Protein AF-A0A6J8E2A8-F1 (afdb_monomer)

pLDDT: mean 71.07, std 19.37, range [27.92, 94.88]

Radius of gyration: 22.17 Å; Cα contacts (8 Å, |Δi|>4): 204; chains: 1; bounding box: 50×35×63 Å

Sequence (219 aa):
MDIYSVQKEYQKIREKLANRNTNIPSDTSEVRSFLAMTNYVGRFIPEYSTITEPLRRLLKQGVTWTWSSEQQQSFDELKQELMNNRIMAYFDPRKDVRVNAYASRVLSDVEQRYSQTEREGLAIVWAIEHFHLYLYGHKFTLVTNHQPLECIFNNPKSKPPARIQRWRLRLQTYDFDVKYKSGKSNAADYMSRHPNINEANRTDHSEVAEEFVNYIYIY

Foldseek 3Di:
DDLVVLLVLLVVLLVCLPPPPPDDDPALVSLVVNCVSCVSVLVQQPCSVVLCVVSVVRNDPPDDDDDDPSNVSSVVVSSCSSNPRQLNDDDDPPDDDDDQDDDDDDDDPVLVPDDPVSVQLVLVLVQCVVCVVQFQPDEAEEEEQDVVVQCQQVPPPDDDPPSSVVSSVVCPRTHYHYDYDHDPDDPCVVCVVDPDPPVVDDDDDDDDRHHHDRYDYGD

Solvent-accessible surface area (backbone atoms only — not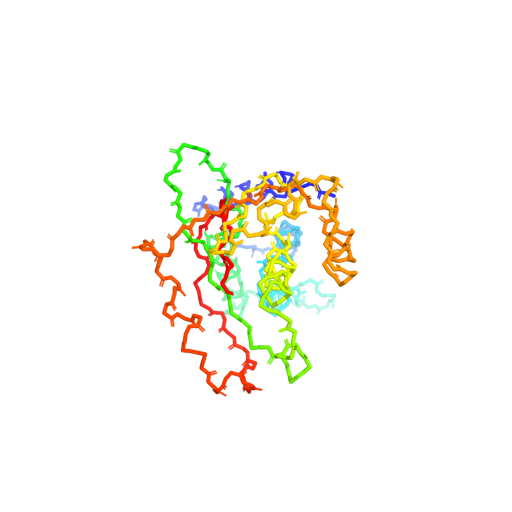 comparable to full-atom values): 13638 Å² total; per-residue (Å²): 134,60,69,66,65,52,37,56,50,51,51,52,52,40,55,53,62,67,39,90,78,58,67,74,66,87,48,62,66,48,44,48,52,52,49,58,62,45,54,78,56,32,89,78,41,85,61,38,70,67,48,42,40,58,58,56,54,59,70,42,88,93,54,79,93,73,89,47,71,63,37,51,49,30,51,53,52,52,49,47,49,61,71,63,60,37,86,63,58,78,84,56,95,87,55,84,91,54,86,21,73,85,84,86,80,85,71,51,87,70,52,65,71,44,55,71,72,53,44,57,51,47,35,51,53,51,50,53,60,74,42,33,91,76,42,62,92,39,81,44,46,39,43,28,70,55,59,71,49,28,53,50,71,66,34,87,86,51,84,63,60,72,68,58,47,54,48,53,62,72,48,64,82,47,50,69,44,52,41,64,46,79,75,89,81,54,89,60,62,61,58,69,75,56,69,66,86,72,62,89,74,64,85,82,80,91,83,81,62,67,50,57,77,67,53,54,80,45,116

Organism: Mytilus coruscus (NCBI:txid42192)

InterPro domains:
  IPR041373 Reverse transcriptase, RNase H-like domain [PF17917] (95-174)
  IPR043128 Reverse transcriptase/Diguanylate cyclase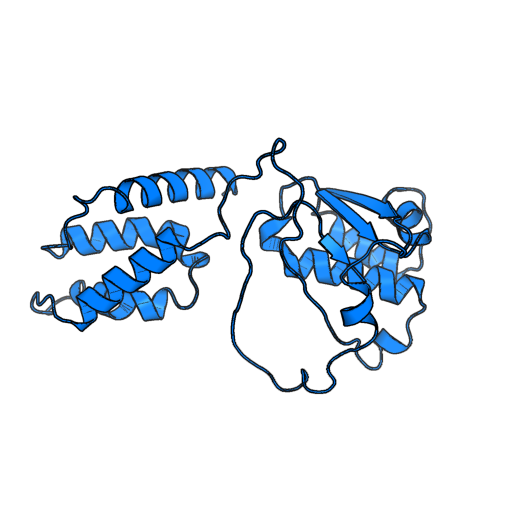 domain [G3DSA:3.30.70.270] (8-104)
  IPR043502 DNA/RNA polymerase superfamily [SSF56672] (18-181)

Structure (mmCIF, N/CA/C/O backbone):
data_AF-A0A6J8E2A8-F1
#
_entry.id   AF-A0A6J8E2A8-F1
#
loop_
_atom_site.group_PDB
_atom_site.id
_atom_site.type_symbol
_atom_site.label_atom_id
_atom_site.label_alt_id
_atom_site.label_c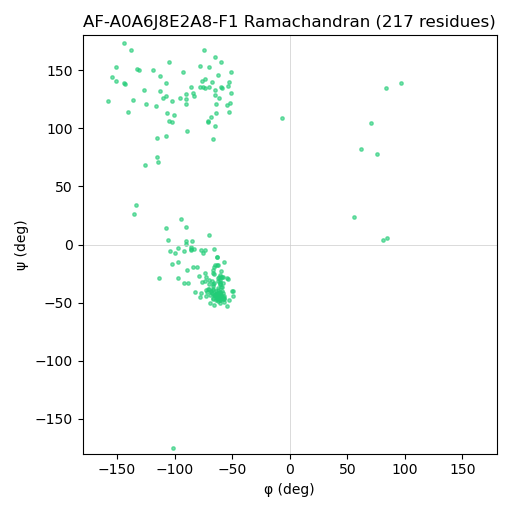omp_id
_atom_site.label_asym_id
_atom_site.label_entity_id
_atom_site.label_seq_id
_atom_site.pdbx_PDB_ins_code
_atom_site.Cartn_x
_atom_site.Cartn_y
_atom_site.Cartn_z
_atom_site.occupancy
_atom_site.B_iso_or_equiv
_atom_site.auth_seq_id
_atom_site.auth_comp_id
_atom_site.auth_asym_id
_atom_site.auth_atom_id
_atom_site.pdbx_PDB_model_num
ATOM 1 N N . MET A 1 1 ? -14.329 -7.458 -2.636 1.00 46.62 1 MET A N 1
ATOM 2 C CA . MET A 1 1 ? -14.908 -6.252 -2.010 1.00 46.62 1 MET A CA 1
ATOM 3 C C . MET A 1 1 ? -14.068 -5.091 -2.491 1.00 46.62 1 MET A C 1
ATOM 5 O O . MET A 1 1 ? -12.855 -5.177 -2.345 1.00 46.62 1 MET A O 1
ATOM 9 N N . ASP A 1 2 ? -14.667 -4.120 -3.176 1.00 50.56 2 ASP A N 1
ATOM 10 C CA . ASP A 1 2 ? -13.911 -3.001 -3.744 1.00 50.56 2 ASP A CA 1
ATOM 11 C C . ASP A 1 2 ? -13.558 -1.964 -2.668 1.00 50.56 2 ASP A C 1
ATOM 13 O O . ASP A 1 2 ? -14.213 -1.851 -1.629 1.00 50.56 2 ASP A O 1
ATOM 17 N N . ILE A 1 3 ? -12.477 -1.227 -2.903 1.00 50.56 3 ILE A N 1
ATOM 18 C CA . ILE A 1 3 ? -11.959 -0.215 -1.978 1.00 50.56 3 ILE A CA 1
ATOM 19 C C . ILE A 1 3 ? -12.961 0.928 -1.752 1.00 50.56 3 ILE A C 1
ATOM 21 O O . ILE A 1 3 ? -13.041 1.462 -0.648 1.00 50.56 3 ILE A O 1
ATOM 25 N N . TYR A 1 4 ? -13.816 1.215 -2.739 1.00 53.66 4 TYR A N 1
ATOM 26 C CA . TYR A 1 4 ? -14.884 2.213 -2.652 1.00 53.66 4 TYR A CA 1
ATOM 27 C C . TYR A 1 4 ? -15.935 1.862 -1.591 1.00 53.66 4 TYR A C 1
ATOM 29 O O . TYR A 1 4 ? -16.344 2.721 -0.807 1.00 53.66 4 TYR A O 1
ATOM 37 N N . SER A 1 5 ? -16.349 0.595 -1.513 1.00 59.06 5 SER A N 1
ATOM 38 C CA . SER A 1 5 ? -17.275 0.115 -0.482 1.00 59.06 5 SER A CA 1
ATOM 39 C C . SER A 1 5 ? -16.644 0.174 0.906 1.00 59.06 5 SER A C 1
ATOM 41 O O . SER A 1 5 ? -17.323 0.475 1.888 1.00 59.06 5 SER A O 1
ATOM 43 N N . VAL A 1 6 ? -15.338 -0.088 1.001 1.00 61.25 6 VAL A N 1
ATOM 44 C CA . VAL A 1 6 ? -14.609 -0.005 2.270 1.00 61.25 6 VAL A CA 1
ATOM 45 C C . VAL A 1 6 ? -14.482 1.450 2.743 1.00 61.25 6 VAL A C 1
ATOM 47 O O . VAL A 1 6 ? -14.752 1.749 3.905 1.00 61.25 6 VAL A O 1
ATOM 50 N N . GLN A 1 7 ? -14.169 2.369 1.829 1.00 61.84 7 GLN A N 1
ATOM 51 C CA . GLN A 1 7 ? -14.056 3.810 2.083 1.00 61.84 7 GLN A CA 1
ATOM 52 C C . GLN A 1 7 ? -15.386 4.451 2.484 1.00 61.84 7 GLN A C 1
ATOM 54 O O . GLN A 1 7 ? -15.434 5.238 3.430 1.00 61.84 7 GLN A O 1
ATOM 59 N N . LYS A 1 8 ? -16.485 4.098 1.805 1.00 65.81 8 LYS A N 1
ATOM 60 C CA . LYS A 1 8 ? -17.820 4.607 2.144 1.00 65.81 8 LYS A CA 1
ATOM 61 C C . LYS A 1 8 ? -18.224 4.215 3.563 1.00 65.81 8 LYS A C 1
ATOM 63 O O . LYS A 1 8 ? -18.793 5.033 4.281 1.00 65.81 8 LYS A O 1
ATOM 68 N N . GLU A 1 9 ? -17.928 2.985 3.972 1.00 66.88 9 GLU A N 1
ATOM 69 C CA . GLU A 1 9 ? -18.237 2.524 5.324 1.00 66.88 9 GLU A CA 1
ATOM 70 C C . GLU A 1 9 ? -17.321 3.174 6.366 1.00 66.88 9 GLU A C 1
ATOM 72 O O . GLU A 1 9 ? -17.809 3.642 7.389 1.00 66.88 9 GLU A O 1
ATOM 77 N N . TYR A 1 10 ? -16.023 3.312 6.075 1.00 71.38 10 TYR A N 1
ATOM 78 C CA . TYR A 1 10 ? -15.083 4.033 6.937 1.00 71.38 10 TYR A CA 1
ATOM 79 C C . TYR A 1 10 ? -15.525 5.481 7.196 1.00 71.38 10 TYR A C 1
ATOM 81 O O . TYR A 1 10 ? -15.540 5.928 8.341 1.00 71.38 10 TYR A O 1
ATOM 89 N N . GLN A 1 11 ? -15.970 6.197 6.160 1.00 69.38 11 GLN A N 1
ATOM 90 C CA . GLN A 1 11 ? -16.447 7.573 6.296 1.00 69.38 11 GLN A CA 1
ATOM 91 C C . GLN A 1 11 ? -17.704 7.667 7.175 1.00 69.38 11 GLN A C 1
ATOM 93 O O . GLN A 1 11 ? -17.766 8.524 8.054 1.00 69.38 11 GLN A O 1
ATOM 98 N N . LYS A 1 12 ? -18.666 6.746 7.016 1.00 73.00 12 LYS A N 1
ATOM 99 C CA . LYS A 1 12 ? -19.842 6.670 7.902 1.00 73.00 12 LYS A CA 1
ATOM 100 C C . LYS A 1 12 ? -19.447 6.408 9.354 1.00 73.00 12 LYS A C 1
ATOM 102 O O . LYS A 1 12 ? -20.006 7.022 10.258 1.00 73.00 12 LYS A O 1
ATOM 107 N N . ILE A 1 13 ? -18.502 5.492 9.583 1.00 73.38 13 ILE A N 1
ATOM 108 C CA . ILE A 1 13 ? -17.989 5.176 10.923 1.00 73.38 13 ILE A CA 1
ATOM 109 C C . ILE A 1 13 ? -17.355 6.426 11.534 1.00 73.38 13 ILE A C 1
ATOM 111 O O . ILE A 1 13 ? -17.665 6.783 12.667 1.00 73.38 13 ILE A O 1
ATOM 115 N N . ARG A 1 14 ? -16.527 7.134 10.764 1.00 72.25 14 ARG A N 1
ATOM 116 C CA . ARG A 1 14 ? -15.831 8.345 11.201 1.00 72.25 14 ARG A CA 1
ATOM 117 C C . ARG A 1 14 ? -16.790 9.494 11.513 1.00 72.25 14 ARG A C 1
ATOM 119 O O . ARG A 1 14 ? -16.648 10.124 12.555 1.00 72.25 14 ARG A O 1
ATOM 126 N N . GLU A 1 15 ? -17.799 9.730 10.675 1.00 72.31 15 GLU A N 1
ATOM 127 C CA . GLU A 1 15 ? -18.866 10.713 10.929 1.00 72.31 15 GLU A CA 1
ATOM 128 C C . GLU A 1 15 ? -19.664 10.363 12.186 1.00 72.31 15 GLU A C 1
ATOM 130 O O . GLU A 1 15 ? -19.927 11.226 13.027 1.00 72.31 15 GLU A O 1
ATOM 135 N N . LYS A 1 16 ? -19.990 9.076 12.357 1.00 73.44 16 LYS A N 1
ATOM 136 C CA . LYS A 1 16 ? -20.676 8.591 13.551 1.00 73.44 16 LYS A CA 1
ATOM 137 C C . LYS A 1 16 ? -19.833 8.824 14.802 1.00 73.44 16 LYS A C 1
ATOM 139 O O . LYS A 1 16 ? -20.399 9.306 15.769 1.00 73.44 16 LYS A O 1
ATOM 144 N N . LEU A 1 17 ? -18.521 8.556 14.769 1.00 71.50 17 LEU A N 1
ATOM 145 C CA . LEU A 1 17 ? -17.570 8.750 15.881 1.00 71.50 17 LEU A CA 1
ATOM 146 C C . LEU A 1 17 ? -17.226 10.216 16.184 1.00 71.50 17 LEU A C 1
ATOM 148 O O . LEU A 1 17 ? -16.908 10.539 17.331 1.00 71.50 17 LEU A O 1
ATOM 152 N N . ALA A 1 18 ? -17.289 11.092 15.179 1.00 67.12 18 ALA A N 1
ATOM 153 C CA . ALA A 1 18 ? -17.049 12.527 15.320 1.00 67.12 18 ALA A CA 1
ATOM 154 C C . ALA A 1 18 ? -18.204 13.254 16.028 1.00 67.12 18 ALA A C 1
ATOM 156 O O . ALA A 1 18 ? -17.991 14.294 16.657 1.00 67.12 18 ALA A O 1
ATOM 157 N N . ASN A 1 19 ? -19.422 12.705 15.974 1.00 66.94 19 ASN A N 1
ATOM 158 C CA . ASN A 1 19 ? -20.530 13.215 16.769 1.00 66.94 19 ASN A CA 1
ATOM 159 C C . ASN A 1 19 ? -20.225 13.034 18.261 1.00 66.94 19 ASN A C 1
ATOM 161 O O . ASN A 1 19 ? -20.063 11.918 18.749 1.00 66.94 19 ASN A O 1
ATOM 165 N N . ARG A 1 20 ? -20.205 14.146 19.008 1.00 50.59 20 ARG A N 1
ATOM 166 C CA . ARG A 1 20 ? -19.926 14.176 20.459 1.00 50.59 20 ARG A CA 1
ATOM 167 C C . ARG A 1 20 ? -20.867 13.294 21.299 1.00 50.59 20 ARG A C 1
ATOM 169 O O . ARG A 1 20 ? -20.529 12.983 22.431 1.00 50.59 20 ARG A O 1
ATOM 176 N N . ASN A 1 21 ? -21.992 12.860 20.725 1.00 52.66 21 ASN A N 1
ATOM 177 C CA . ASN A 1 21 ? -22.964 11.936 21.313 1.00 52.66 21 ASN A CA 1
ATOM 178 C C . ASN A 1 21 ? -22.689 10.450 21.009 1.00 52.66 21 ASN A C 1
ATOM 180 O O . ASN A 1 21 ? -23.590 9.629 21.179 1.00 52.66 21 ASN A O 1
ATOM 184 N N . THR A 1 22 ? -21.498 10.052 20.538 1.00 56.78 22 THR A N 1
ATOM 185 C CA . THR A 1 22 ? -21.121 8.634 20.661 1.00 56.78 22 THR A CA 1
ATOM 186 C C . THR A 1 22 ? -20.955 8.315 22.129 1.00 56.78 22 THR A C 1
ATOM 188 O O . THR A 1 22 ? -19.881 8.510 22.699 1.00 56.78 22 THR A O 1
ATOM 191 N N . ASN A 1 23 ? -22.053 7.885 22.728 1.00 63.88 23 ASN A N 1
ATOM 192 C CA . ASN A 1 23 ? -22.086 7.456 24.103 1.00 63.88 23 ASN A CA 1
ATOM 193 C C . ASN A 1 23 ? -21.117 6.284 24.253 1.00 63.88 23 ASN A C 1
ATOM 195 O O . ASN A 1 23 ? -21.052 5.396 23.397 1.00 63.88 23 ASN A O 1
ATOM 199 N N . ILE A 1 24 ? -20.333 6.333 25.324 1.00 74.94 24 ILE A N 1
ATOM 200 C CA . ILE A 1 24 ? -19.544 5.200 25.793 1.00 74.94 24 ILE A CA 1
ATOM 201 C C . ILE A 1 24 ? -20.505 4.005 25.891 1.00 74.94 24 ILE A C 1
ATOM 203 O O . ILE A 1 24 ? -21.586 4.182 26.462 1.00 74.94 24 ILE A O 1
ATOM 207 N N . PRO A 1 25 ? -20.163 2.834 25.323 1.00 82.06 25 PRO A N 1
ATOM 208 C CA . PRO A 1 25 ? -21.021 1.664 25.410 1.00 82.06 25 PRO A CA 1
ATOM 209 C C . PRO A 1 25 ? -21.403 1.373 26.864 1.00 82.06 25 PRO A C 1
ATOM 211 O O . PRO A 1 25 ? -20.545 1.182 27.722 1.00 82.06 25 PRO A O 1
ATOM 214 N N . SER A 1 26 ? -22.701 1.366 27.132 1.00 82.44 26 SER A N 1
ATOM 215 C CA . SER A 1 26 ? -23.295 1.204 28.458 1.00 82.44 26 SER A CA 1
ATOM 216 C C . SER A 1 26 ? -23.727 -0.234 28.745 1.00 82.44 26 SER A C 1
ATOM 218 O O . SER A 1 26 ? -23.938 -0.592 29.904 1.00 82.44 26 SER A O 1
ATOM 220 N N . ASP A 1 27 ? -23.803 -1.068 27.703 1.00 84.62 27 ASP A N 1
ATOM 221 C CA . ASP A 1 27 ? -24.123 -2.484 27.807 1.00 84.62 27 ASP A CA 1
ATOM 222 C C . ASP A 1 27 ? -23.359 -3.366 26.793 1.00 84.62 27 ASP A C 1
ATOM 224 O O . ASP A 1 27 ? -22.643 -2.914 25.890 1.00 84.62 27 ASP A O 1
ATOM 228 N N . THR A 1 28 ? -23.524 -4.682 26.944 1.00 84.06 28 THR A N 1
ATOM 229 C CA . THR A 1 28 ? -22.887 -5.690 26.079 1.00 84.06 28 THR A CA 1
ATOM 230 C C . THR A 1 28 ? -23.390 -5.663 24.630 1.00 84.06 28 THR A C 1
ATOM 232 O O . THR A 1 28 ? -22.664 -6.079 23.722 1.00 84.06 28 THR A O 1
ATOM 235 N N . SER A 1 29 ? -24.607 -5.171 24.386 1.00 81.31 29 SER A N 1
ATOM 236 C CA . SER A 1 29 ? -25.189 -5.035 23.049 1.00 81.31 29 SER A CA 1
ATOM 237 C C . SER A 1 29 ? -24.517 -3.895 22.281 1.00 81.31 29 SER A C 1
ATOM 239 O O . SER A 1 29 ? -24.101 -4.070 21.132 1.00 81.31 29 SER A O 1
ATOM 241 N N . GLU A 1 30 ? -24.315 -2.757 22.940 1.00 82.44 30 GLU A N 1
ATOM 242 C CA . GLU A 1 30 ? -23.622 -1.588 22.411 1.00 82.44 30 GLU A CA 1
ATOM 243 C C . GLU A 1 30 ? -22.152 -1.900 22.121 1.00 82.44 30 GLU A C 1
ATOM 245 O O . GLU A 1 30 ? -21.671 -1.584 21.030 1.00 82.44 30 GLU A O 1
ATOM 250 N N . VAL A 1 31 ? -21.460 -2.618 23.018 1.00 85.94 31 VAL A N 1
ATOM 251 C CA . VAL A 1 31 ? -20.079 -3.082 22.771 1.00 85.94 31 VAL A CA 1
ATOM 252 C C . VAL A 1 31 ? -20.015 -4.002 21.557 1.00 85.94 31 VAL A C 1
ATOM 254 O O . VAL A 1 31 ? -19.138 -3.848 20.706 1.00 85.94 31 VAL A O 1
ATOM 257 N N . ARG A 1 32 ? -20.955 -4.945 21.428 1.00 83.75 32 ARG A N 1
ATOM 258 C CA . ARG A 1 32 ? -21.009 -5.855 20.277 1.00 83.75 32 ARG A CA 1
ATOM 259 C C . ARG A 1 32 ? -21.251 -5.097 18.974 1.00 83.75 32 ARG A C 1
ATOM 261 O O . ARG A 1 32 ? -20.589 -5.386 17.981 1.00 83.75 32 ARG A O 1
ATOM 268 N N . SER A 1 33 ? -22.168 -4.134 18.981 1.00 80.25 33 SER A N 1
ATOM 269 C CA . SER A 1 33 ? -22.475 -3.289 17.824 1.00 80.25 33 SER A CA 1
ATOM 270 C C . SER A 1 33 ? -21.268 -2.441 17.411 1.00 80.25 33 SER A C 1
ATOM 272 O O . SER A 1 33 ? -20.905 -2.395 16.235 1.00 80.25 33 SER A O 1
ATOM 274 N N . PHE A 1 34 ? -20.578 -1.844 18.384 1.00 84.12 34 PHE A N 1
ATOM 275 C CA . PHE A 1 34 ? -19.356 -1.078 18.161 1.00 84.12 34 PHE A CA 1
ATOM 276 C C . PHE A 1 34 ? -18.217 -1.943 17.599 1.00 84.12 34 PHE A C 1
ATOM 278 O O . PHE A 1 34 ? -17.598 -1.580 16.597 1.00 84.12 34 PHE A O 1
ATOM 285 N N . LEU A 1 35 ? -17.969 -3.122 18.174 1.00 83.88 35 LEU A N 1
ATOM 286 C CA . LEU A 1 35 ? -16.960 -4.051 17.660 1.00 83.88 35 LEU A CA 1
ATOM 287 C C . LEU A 1 35 ? -17.320 -4.566 16.263 1.00 83.88 35 LEU A C 1
ATOM 289 O O . LEU A 1 35 ? -16.448 -4.628 15.406 1.00 83.88 35 LEU A O 1
ATOM 293 N N . ALA A 1 36 ? -18.589 -4.870 15.987 1.00 80.25 36 ALA A N 1
ATOM 294 C CA . ALA A 1 36 ? -19.028 -5.277 14.652 1.00 80.25 36 ALA A CA 1
ATOM 295 C C . ALA A 1 36 ? -18.793 -4.172 13.609 1.00 80.25 36 ALA A C 1
ATOM 297 O O . ALA A 1 36 ? -18.290 -4.446 12.519 1.00 80.25 36 ALA A O 1
ATOM 298 N N . MET A 1 37 ? -19.102 -2.923 13.967 1.00 76.94 37 MET A N 1
ATOM 299 C CA . MET A 1 37 ? -18.889 -1.750 13.121 1.00 76.94 37 MET A CA 1
ATOM 300 C C . MET A 1 37 ? -17.401 -1.528 12.817 1.00 76.94 37 MET A C 1
ATOM 302 O O . MET A 1 37 ? -17.028 -1.292 11.671 1.00 76.94 37 MET A O 1
ATOM 306 N N . THR A 1 38 ? -16.537 -1.635 13.827 1.00 78.25 38 THR A N 1
ATOM 307 C CA . THR A 1 38 ? -15.093 -1.401 13.665 1.00 78.25 38 THR A CA 1
ATOM 308 C C . THR A 1 38 ? -14.360 -2.586 13.037 1.00 78.25 38 THR A C 1
ATOM 310 O O . THR A 1 38 ? -13.375 -2.383 12.336 1.00 78.25 38 THR A O 1
ATOM 313 N N . ASN A 1 39 ? -14.858 -3.816 13.189 1.00 79.62 39 ASN A N 1
ATOM 314 C CA . ASN A 1 39 ? -14.237 -5.021 12.630 1.00 79.62 39 ASN A CA 1
ATOM 315 C C . ASN A 1 39 ? -14.134 -4.973 11.096 1.00 79.62 39 ASN A C 1
ATOM 317 O O . ASN A 1 39 ? -13.182 -5.490 10.516 1.00 79.62 39 ASN A O 1
ATOM 321 N N . TYR A 1 40 ? -15.077 -4.298 10.431 1.00 69.62 40 TYR A N 1
ATOM 322 C CA . TYR A 1 40 ? -15.045 -4.105 8.980 1.00 69.62 40 TYR A CA 1
ATOM 323 C C . TYR A 1 40 ? -13.774 -3.371 8.508 1.00 69.62 40 TYR A C 1
ATOM 325 O O . TYR A 1 40 ? -13.200 -3.716 7.471 1.00 69.62 40 TYR A O 1
ATOM 333 N N . VAL A 1 41 ? -13.299 -2.413 9.309 1.00 67.88 41 VAL A N 1
ATOM 334 C CA . VAL A 1 41 ? -12.100 -1.602 9.045 1.00 67.88 41 VAL A CA 1
ATOM 335 C C . VAL A 1 41 ? -10.887 -2.033 9.879 1.00 67.88 41 VAL A C 1
ATOM 337 O O . VAL A 1 41 ? -9.782 -1.563 9.632 1.00 67.88 41 VAL A O 1
ATOM 340 N N . GLY A 1 42 ? -11.058 -2.981 10.807 1.00 70.69 42 GLY A N 1
ATOM 341 C CA . GLY A 1 42 ? -10.016 -3.453 11.724 1.00 70.69 42 GLY A CA 1
ATOM 342 C C . GLY A 1 42 ? -8.784 -4.039 11.033 1.00 70.69 42 GLY A C 1
ATOM 343 O O . GLY A 1 42 ? -7.695 -3.987 11.586 1.00 70.69 42 GLY A O 1
ATOM 344 N N . ARG A 1 43 ? -8.911 -4.510 9.784 1.00 71.88 43 ARG A N 1
ATOM 345 C CA . ARG A 1 43 ? -7.763 -4.964 8.975 1.00 71.88 43 ARG A CA 1
ATOM 346 C C . ARG A 1 43 ? -6.743 -3.857 8.656 1.00 71.88 43 ARG A C 1
ATOM 348 O O . ARG A 1 43 ? -5.646 -4.174 8.217 1.00 71.88 43 ARG A O 1
ATOM 355 N N . PHE A 1 44 ? -7.129 -2.588 8.805 1.00 67.94 44 PHE A N 1
ATOM 356 C CA . PHE A 1 44 ? -6.294 -1.411 8.532 1.00 67.94 44 PHE A CA 1
ATOM 357 C C . PHE A 1 44 ? -5.813 -0.721 9.810 1.00 67.94 44 PHE A C 1
ATOM 359 O O . P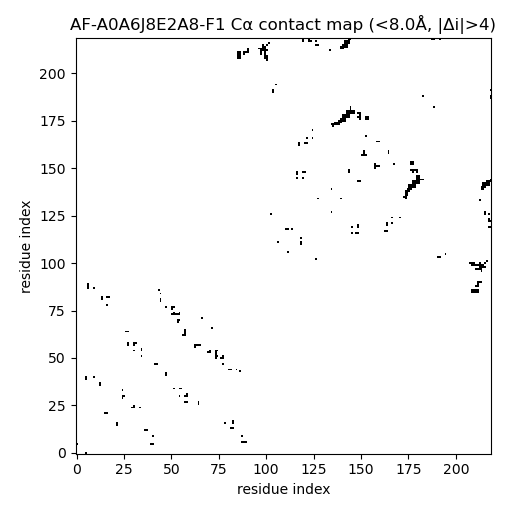HE A 1 44 ? -5.213 0.347 9.725 1.00 67.94 44 PHE A O 1
ATOM 366 N N . ILE A 1 45 ? -6.126 -1.285 10.978 1.00 73.31 45 ILE A N 1
ATOM 367 C CA . ILE A 1 45 ? -5.730 -0.756 12.281 1.00 73.31 45 ILE A CA 1
ATOM 368 C C . ILE A 1 45 ? -4.632 -1.686 12.812 1.00 73.31 45 ILE A C 1
ATOM 370 O O . ILE A 1 45 ? -4.919 -2.864 13.062 1.00 73.31 45 ILE A O 1
ATOM 374 N N . PRO A 1 46 ? -3.382 -1.205 12.939 1.00 72.69 46 PRO A N 1
ATOM 375 C CA . PRO A 1 46 ? -2.312 -1.966 13.573 1.00 72.69 46 PRO A CA 1
ATOM 376 C C . PRO A 1 46 ? -2.756 -2.447 14.952 1.00 72.69 46 PRO A C 1
ATOM 378 O O . PRO A 1 46 ? -3.458 -1.731 15.660 1.00 72.69 46 PRO A O 1
ATOM 381 N N . GLU A 1 47 ? -2.401 -3.678 15.316 1.00 79.75 47 GLU A N 1
ATOM 382 C CA . GLU A 1 47 ? -2.720 -4.222 16.639 1.00 79.75 47 GLU A CA 1
ATOM 383 C C . GLU A 1 47 ? -4.217 -4.194 17.019 1.00 79.75 47 GLU A C 1
ATOM 385 O O . GLU A 1 47 ? -4.564 -4.283 18.194 1.00 79.75 47 GLU A O 1
ATOM 390 N N . TYR A 1 48 ? -5.143 -4.166 16.044 1.00 81.69 48 TYR A N 1
ATOM 391 C CA . TYR A 1 48 ? -6.595 -4.124 16.297 1.00 81.69 48 TYR A CA 1
ATOM 392 C C . TYR A 1 48 ? -7.073 -5.191 17.292 1.00 81.69 48 TYR A C 1
ATOM 394 O O . TYR A 1 48 ? -7.937 -4.940 18.134 1.00 81.69 48 TYR A O 1
ATOM 402 N N . SER A 1 49 ? -6.524 -6.405 17.209 1.00 84.12 49 SER A N 1
ATOM 403 C CA . SER A 1 49 ? -6.869 -7.485 18.137 1.00 84.12 49 SER A CA 1
ATOM 404 C C . SER A 1 49 ? -6.421 -7.203 19.567 1.00 84.12 49 SER A C 1
ATOM 406 O O . SER A 1 49 ? -7.169 -7.533 20.483 1.00 84.12 49 SER A O 1
ATOM 408 N N . THR A 1 50 ? -5.250 -6.591 19.733 1.00 86.88 50 THR A N 1
ATOM 409 C CA . THR A 1 50 ? -4.676 -6.182 21.018 1.00 86.88 50 THR A CA 1
ATOM 410 C C . THR A 1 50 ? -5.486 -5.027 21.600 1.00 86.88 50 THR A C 1
ATOM 412 O O . THR A 1 50 ? -5.993 -5.139 22.714 1.00 86.88 50 THR A O 1
ATOM 415 N N . ILE A 1 51 ? -5.733 -3.984 20.798 1.00 86.62 51 ILE A N 1
ATOM 416 C CA . ILE A 1 51 ? -6.524 -2.812 21.192 1.00 86.62 51 ILE A CA 1
ATOM 417 C C . ILE A 1 51 ? -7.931 -3.232 21.613 1.00 86.62 51 ILE A C 1
ATOM 419 O O . ILE A 1 51 ? -8.415 -2.776 22.636 1.00 86.62 51 ILE A O 1
ATOM 423 N N . THR A 1 52 ? -8.606 -4.115 20.868 1.00 90.19 52 THR A N 1
ATOM 424 C CA . THR A 1 52 ? -10.009 -4.490 21.144 1.00 90.19 52 THR A CA 1
ATOM 425 C C . THR A 1 52 ? -10.193 -5.612 22.167 1.00 90.19 52 THR A C 1
ATOM 427 O O . THR A 1 52 ? -11.337 -5.937 22.501 1.00 90.19 52 THR A O 1
ATOM 430 N N . GLU A 1 53 ? -9.120 -6.222 22.679 1.00 91.75 53 GLU A N 1
ATOM 431 C CA . GLU A 1 53 ? -9.219 -7.337 23.631 1.00 91.75 53 GLU A CA 1
ATOM 432 C C . GLU A 1 53 ? -10.011 -6.973 24.903 1.00 91.75 53 GLU A C 1
ATOM 434 O O . GLU A 1 53 ? -10.949 -7.720 25.220 1.00 91.75 53 GLU A O 1
ATOM 439 N N . PRO A 1 54 ? -9.774 -5.819 25.565 1.00 91.50 54 PRO A N 1
ATOM 440 C CA . PRO A 1 54 ? -10.510 -5.444 26.774 1.00 91.50 54 PRO A CA 1
ATOM 441 C C . PRO A 1 54 ? -12.020 -5.310 26.547 1.00 91.50 54 PRO A C 1
ATOM 443 O O . PRO A 1 54 ? -12.810 -5.632 27.438 1.00 91.50 54 PRO A O 1
ATOM 446 N N . LEU A 1 55 ? -12.434 -4.890 25.345 1.00 89.69 55 LEU A N 1
ATOM 447 C CA . LEU A 1 55 ? -13.840 -4.787 24.939 1.00 89.69 55 LEU A CA 1
ATOM 448 C C . LEU A 1 55 ? -14.436 -6.157 24.597 1.00 89.69 55 LEU A C 1
ATOM 450 O O . LEU A 1 55 ? -15.558 -6.468 24.993 1.00 89.69 55 LEU A O 1
ATOM 454 N N . ARG A 1 56 ? -13.687 -7.017 23.894 1.00 90.06 56 ARG A N 1
ATOM 455 C CA . ARG A 1 56 ? -14.118 -8.391 23.575 1.00 90.06 56 ARG A CA 1
ATOM 456 C C . ARG A 1 56 ? -14.317 -9.226 24.839 1.00 90.06 56 ARG A C 1
ATOM 458 O O . ARG A 1 56 ? -15.190 -10.093 24.861 1.00 90.06 56 ARG A O 1
ATOM 465 N N . ARG A 1 57 ? -13.547 -8.960 25.899 1.00 90.75 57 ARG A N 1
ATOM 466 C CA . ARG A 1 57 ? -13.672 -9.630 27.201 1.00 90.75 57 ARG A CA 1
ATOM 467 C C . ARG A 1 57 ? -15.054 -9.430 27.832 1.00 90.75 57 ARG A C 1
ATOM 469 O O . ARG A 1 57 ? -15.591 -10.390 28.377 1.00 90.75 57 ARG A O 1
ATOM 476 N N . LEU A 1 58 ? -15.662 -8.250 27.665 1.00 88.06 58 LEU A N 1
ATOM 477 C CA . LEU A 1 58 ? -17.026 -7.952 28.131 1.00 88.06 58 LEU A CA 1
ATOM 478 C C . LEU A 1 58 ? -18.111 -8.787 27.431 1.00 88.06 58 LEU A C 1
ATOM 480 O O . LEU A 1 58 ? -19.232 -8.873 27.922 1.00 88.06 58 LEU A O 1
ATOM 484 N N . LEU A 1 59 ? -17.801 -9.400 26.282 1.00 86.38 59 LEU A N 1
ATOM 485 C CA . LEU A 1 59 ? -18.736 -10.238 25.527 1.00 86.38 59 LEU A CA 1
ATOM 486 C C . LEU A 1 59 ? -18.665 -11.726 25.902 1.00 86.38 59 LEU A C 1
ATOM 488 O O . LEU A 1 59 ? -19.464 -12.514 25.388 1.00 86.38 59 LEU A O 1
ATOM 492 N N . LYS A 1 60 ? -17.714 -12.136 26.754 1.00 87.81 60 LYS A N 1
ATOM 493 C CA . LYS A 1 60 ? -17.568 -13.538 27.170 1.00 87.81 60 LYS A CA 1
ATOM 494 C C . LYS A 1 60 ? -18.674 -13.932 28.150 1.00 87.81 60 LYS A C 1
ATOM 496 O O . LYS A 1 60 ? -19.070 -13.168 29.025 1.00 87.81 60 LYS A O 1
ATOM 501 N N . GLN A 1 61 ? -19.152 -15.166 28.016 1.00 82.12 61 GLN A N 1
ATOM 502 C CA . GLN A 1 61 ? -20.191 -15.709 28.885 1.00 82.12 61 GLN A CA 1
ATOM 503 C C . GLN A 1 61 ? -19.678 -15.834 30.329 1.00 82.12 61 GLN A C 1
ATOM 505 O O . GLN A 1 61 ? -18.577 -16.329 30.554 1.00 82.12 61 GLN A O 1
ATOM 510 N N . GLY A 1 62 ? -20.477 -15.382 31.300 1.00 81.44 62 GLY A N 1
ATOM 511 C CA . GLY A 1 62 ? -20.130 -15.436 32.726 1.00 81.44 62 GLY A CA 1
ATOM 512 C C . GLY A 1 62 ? -19.265 -14.277 33.240 1.00 81.44 62 GLY A C 1
ATOM 513 O O . GLY A 1 62 ? -18.868 -14.305 34.400 1.00 81.44 62 GLY A O 1
ATOM 514 N N . VAL A 1 63 ? -18.982 -13.260 32.419 1.00 84.44 63 VAL A N 1
ATOM 515 C CA . VAL A 1 63 ? -18.268 -12.047 32.847 1.00 84.44 63 VAL A CA 1
ATOM 516 C C . VAL A 1 63 ? -19.264 -10.995 33.339 1.00 84.44 63 VAL A C 1
ATOM 518 O O . VAL A 1 63 ? -20.228 -10.671 32.645 1.00 84.44 63 VAL A O 1
ATOM 521 N N . THR A 1 64 ? -19.029 -10.444 34.532 1.00 83.88 64 THR A N 1
ATOM 522 C CA . THR A 1 64 ? -19.807 -9.317 35.067 1.00 83.88 64 THR A CA 1
ATOM 523 C C . THR A 1 64 ? -19.491 -8.044 34.288 1.00 83.88 64 THR A C 1
ATOM 525 O O . THR A 1 64 ? -18.328 -7.740 34.033 1.00 83.88 64 THR A O 1
ATOM 528 N N . TRP A 1 65 ? -20.523 -7.280 33.926 1.00 86.75 65 TRP A N 1
ATOM 529 C CA . TRP A 1 65 ? -20.349 -5.994 33.259 1.00 86.75 65 TRP A CA 1
ATOM 530 C C . TRP A 1 65 ? -19.630 -4.993 34.171 1.00 86.75 65 TRP A C 1
ATOM 532 O O . TRP A 1 65 ? -20.183 -4.551 35.180 1.00 86.75 65 TRP A O 1
ATOM 542 N N . THR A 1 66 ? -18.407 -4.620 33.7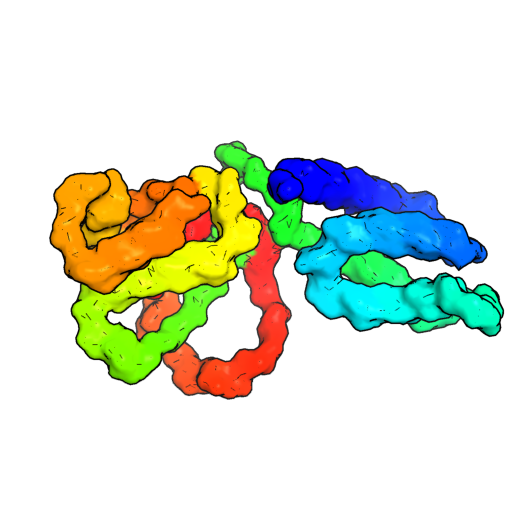98 1.00 86.88 66 THR A N 1
ATOM 543 C CA . THR A 1 66 ? -17.621 -3.582 34.473 1.00 86.88 66 THR A CA 1
ATOM 544 C C . THR A 1 66 ? -16.876 -2.751 33.438 1.00 86.88 66 THR A C 1
ATOM 546 O O . THR A 1 66 ? -15.972 -3.254 32.770 1.00 86.88 66 THR A O 1
ATOM 549 N N . TRP A 1 67 ? -17.234 -1.475 33.318 1.00 88.88 67 TRP A N 1
ATOM 550 C CA . TRP A 1 67 ? -16.490 -0.527 32.495 1.00 88.88 67 TRP A CA 1
ATOM 551 C C . TRP A 1 67 ? -15.398 0.124 33.345 1.00 88.88 67 TRP A C 1
ATOM 553 O O . TRP A 1 67 ? -15.675 1.027 34.134 1.00 88.88 67 TRP A O 1
ATOM 563 N N . SER A 1 68 ? -14.171 -0.388 33.248 1.00 89.88 68 SER A N 1
ATOM 564 C CA . SER A 1 68 ? -13.021 0.125 34.000 1.00 89.88 68 SER A CA 1
ATOM 565 C C . SER A 1 68 ? -12.132 1.017 33.126 1.00 89.88 68 SER A C 1
ATOM 567 O O . SER A 1 68 ? -12.437 1.276 31.958 1.00 89.88 68 SER A O 1
ATOM 569 N N . SER A 1 69 ? -11.001 1.466 33.673 1.00 89.69 69 SER A N 1
ATOM 570 C CA . SER A 1 69 ? -10.001 2.221 32.915 1.00 89.69 69 SER A CA 1
ATOM 571 C C . SER A 1 69 ? -9.478 1.454 31.697 1.00 89.69 69 SER A C 1
ATOM 573 O O . SER A 1 69 ? -9.219 2.080 30.677 1.00 89.69 69 SER A O 1
ATOM 575 N N . GLU A 1 70 ? -9.376 0.119 31.761 1.00 91.31 70 GLU A N 1
ATOM 576 C CA . GLU A 1 70 ? -8.896 -0.703 30.636 1.00 91.31 70 GLU A CA 1
ATOM 577 C C . GLU A 1 70 ? -9.829 -0.611 29.420 1.00 91.31 70 GLU A C 1
ATOM 579 O O . GLU A 1 70 ? -9.379 -0.448 28.287 1.00 91.31 70 GLU A O 1
ATOM 584 N N . GLN A 1 71 ? -11.144 -0.699 29.648 1.00 90.88 71 GLN A N 1
ATOM 585 C CA . GLN A 1 71 ? -12.144 -0.623 28.580 1.00 90.88 71 GLN A CA 1
ATOM 586 C C . GLN A 1 71 ? -12.246 0.792 28.019 1.00 90.88 71 GLN A C 1
ATOM 588 O O . GLN A 1 71 ? -12.375 0.955 26.807 1.00 90.88 71 GLN A O 1
ATOM 593 N N . GLN A 1 72 ? -12.139 1.805 28.884 1.00 89.25 72 GLN A N 1
ATOM 594 C CA . GLN A 1 72 ? -12.126 3.197 28.454 1.00 89.25 72 GLN A CA 1
ATOM 595 C C . GLN A 1 72 ? -10.901 3.501 27.585 1.00 89.25 72 GLN A C 1
ATOM 597 O O . GLN A 1 72 ? -11.055 4.046 26.498 1.00 89.25 72 GLN A O 1
ATOM 602 N N . GLN A 1 73 ? -9.708 3.081 28.017 1.00 90.75 73 GLN A N 1
ATOM 603 C CA . GLN A 1 73 ? -8.473 3.263 27.255 1.00 90.75 73 GLN A CA 1
ATOM 604 C C . GLN A 1 73 ? -8.551 2.565 25.895 1.00 90.75 73 GLN A C 1
ATOM 606 O O . GLN A 1 73 ? -8.291 3.191 24.876 1.00 90.75 73 GLN A O 1
ATOM 611 N N . SER A 1 74 ? -8.989 1.305 25.869 1.00 89.50 74 SER A N 1
ATOM 612 C CA . SER A 1 74 ? -9.199 0.540 24.635 1.00 89.50 74 SER A CA 1
ATOM 613 C C . SER A 1 74 ? -10.188 1.219 23.676 1.00 89.50 74 SER A C 1
ATOM 615 O O . SER A 1 74 ? -9.957 1.277 22.466 1.00 89.50 74 SER A O 1
ATOM 617 N N . PHE A 1 75 ? -11.289 1.763 24.204 1.00 88.50 75 PHE A N 1
ATOM 618 C CA . PHE A 1 75 ? -12.282 2.493 23.418 1.00 88.50 75 PHE A CA 1
ATOM 619 C C . PHE A 1 75 ? -11.720 3.800 22.846 1.00 88.50 75 PHE A C 1
ATOM 621 O O . PHE A 1 75 ? -11.913 4.077 21.660 1.00 88.50 75 PHE A O 1
ATOM 628 N N . ASP A 1 76 ? -11.019 4.584 23.665 1.00 87.25 76 ASP A N 1
ATOM 629 C CA . ASP A 1 76 ? -10.441 5.866 23.265 1.00 87.25 76 ASP A CA 1
ATOM 630 C C . ASP A 1 76 ? -9.297 5.685 22.265 1.00 87.25 76 ASP A C 1
ATOM 632 O O . ASP A 1 76 ? -9.246 6.405 21.272 1.00 87.25 76 ASP A O 1
ATOM 636 N N . GLU A 1 77 ? -8.436 4.690 22.471 1.00 86.75 77 GLU A N 1
ATOM 637 C CA . GLU A 1 77 ? -7.350 4.328 21.559 1.00 86.75 77 GLU A CA 1
ATOM 638 C C . GLU A 1 77 ? -7.902 3.881 20.205 1.00 86.75 77 GLU A C 1
ATOM 640 O O . GLU A 1 77 ? -7.528 4.428 19.169 1.00 86.75 77 GLU A O 1
ATOM 645 N N . LEU A 1 78 ? -8.896 2.983 20.191 1.00 84.50 78 LEU A N 1
ATOM 646 C CA . LEU A 1 78 ? -9.533 2.574 18.940 1.00 84.50 78 LEU A CA 1
ATOM 647 C C . LEU A 1 78 ? -10.228 3.747 18.238 1.00 84.50 78 LEU A C 1
ATOM 649 O O . LEU A 1 78 ? -10.213 3.839 17.009 1.00 84.50 78 LEU A O 1
ATOM 653 N N . LYS A 1 79 ? -10.853 4.648 19.001 1.00 82.38 79 LYS A N 1
ATOM 654 C CA . LYS A 1 79 ? -11.481 5.854 18.458 1.00 82.38 79 LYS A CA 1
ATOM 655 C C . LYS A 1 79 ? -10.435 6.795 17.865 1.00 82.38 79 LYS A C 1
ATOM 657 O O . LYS A 1 79 ? -10.662 7.307 16.772 1.00 82.38 79 LYS A O 1
ATOM 662 N N . GLN A 1 80 ? -9.308 7.004 18.540 1.00 81.62 80 GLN A N 1
ATOM 663 C CA . GLN A 1 80 ? -8.195 7.803 18.031 1.00 81.62 80 GLN A CA 1
ATOM 664 C C . GLN A 1 80 ? -7.634 7.203 16.746 1.00 81.62 80 GLN A C 1
ATOM 666 O O . GLN A 1 80 ? -7.549 7.919 15.753 1.00 81.62 80 GLN A O 1
ATOM 671 N N . GLU A 1 81 ? -7.374 5.897 16.708 1.00 76.94 81 GLU A N 1
ATOM 672 C CA . GLU A 1 81 ? -6.935 5.196 15.499 1.00 76.94 81 GLU A CA 1
ATOM 673 C C . GLU A 1 81 ? -7.933 5.372 14.350 1.00 76.94 81 GLU A C 1
ATOM 675 O O . GLU A 1 81 ? -7.563 5.768 13.252 1.00 76.94 81 GLU A O 1
ATOM 680 N N . LEU A 1 82 ? -9.234 5.197 14.592 1.00 75.19 82 LEU A N 1
ATOM 681 C CA . LEU A 1 82 ? -10.276 5.407 13.575 1.00 75.19 82 LEU A CA 1
ATOM 682 C C . LEU A 1 82 ? -10.441 6.868 13.132 1.00 75.19 82 LEU A C 1
ATOM 684 O O . LEU A 1 82 ? -10.991 7.127 12.061 1.00 75.19 82 LEU A O 1
ATOM 688 N N . MET A 1 83 ? -10.021 7.835 13.946 1.00 72.69 83 MET A N 1
ATOM 689 C CA . MET A 1 83 ? -10.044 9.253 13.583 1.00 72.69 83 MET A CA 1
ATOM 690 C C . MET A 1 83 ? -8.766 9.690 12.860 1.00 72.69 83 MET A C 1
ATOM 692 O O . MET A 1 83 ? -8.847 10.543 11.966 1.00 72.69 83 MET A O 1
ATOM 696 N N . ASN A 1 84 ? -7.633 9.084 13.222 1.00 67.38 84 ASN A N 1
ATOM 697 C CA . ASN A 1 84 ? -6.291 9.368 12.719 1.00 67.38 84 ASN A CA 1
ATOM 698 C C . ASN A 1 84 ? -5.929 8.550 11.479 1.00 67.38 84 ASN A C 1
ATOM 700 O O . ASN A 1 84 ? -5.041 8.964 10.738 1.00 67.38 84 ASN A O 1
ATOM 704 N N . ASN A 1 85 ? -6.588 7.415 11.228 1.00 58.94 85 ASN A N 1
ATOM 705 C CA . ASN A 1 85 ? -6.210 6.510 10.151 1.00 58.94 85 ASN A CA 1
ATOM 706 C C . ASN A 1 85 ? -6.395 7.190 8.776 1.00 58.94 85 ASN A C 1
ATOM 708 O O . ASN A 1 85 ? -7.498 7.355 8.239 1.00 58.94 85 ASN A O 1
ATOM 712 N N . ARG A 1 86 ? -5.259 7.635 8.229 1.00 52.09 86 ARG A N 1
ATOM 713 C CA . ARG A 1 86 ? -5.105 8.354 6.956 1.00 52.09 86 ARG A CA 1
ATOM 714 C C . ARG A 1 86 ? -4.990 7.427 5.747 1.00 52.09 86 ARG A C 1
ATOM 716 O O . ARG A 1 86 ? -5.003 7.919 4.622 1.00 52.09 86 ARG A O 1
ATOM 723 N N . ILE A 1 87 ? -4.948 6.110 5.960 1.00 50.69 87 ILE A N 1
ATOM 724 C CA . ILE A 1 87 ? -4.792 5.097 4.903 1.00 50.69 87 ILE A CA 1
ATOM 725 C C . ILE A 1 87 ? -6.017 5.082 3.967 1.00 50.69 87 ILE A C 1
ATOM 727 O O . ILE A 1 87 ? -5.908 4.734 2.796 1.00 50.69 87 ILE A O 1
ATOM 731 N N . MET A 1 88 ? -7.187 5.507 4.459 1.00 51.94 88 MET A N 1
ATOM 732 C CA . MET A 1 88 ? -8.485 5.334 3.785 1.00 51.94 88 MET A CA 1
ATOM 733 C C . MET A 1 88 ? -9.084 6.611 3.188 1.00 51.94 88 MET A C 1
ATOM 735 O O . MET A 1 88 ? -10.272 6.654 2.861 1.00 51.94 88 MET A O 1
ATOM 739 N N . ALA A 1 89 ? -8.301 7.676 3.063 1.00 49.75 89 ALA A N 1
ATOM 740 C CA . ALA A 1 89 ? -8.821 8.927 2.551 1.00 49.75 89 ALA A CA 1
ATOM 741 C C . ALA A 1 89 ? -9.009 8.866 1.003 1.00 49.75 89 ALA A C 1
ATOM 743 O O . ALA A 1 89 ? -8.190 8.299 0.284 1.00 49.75 89 ALA A O 1
ATOM 744 N N . TYR A 1 90 ? -10.096 9.462 0.478 1.00 44.16 90 TYR A N 1
ATOM 745 C CA . TYR A 1 90 ? -10.399 9.622 -0.963 1.00 44.16 90 TYR A CA 1
ATOM 746 C C . TYR A 1 90 ? -9.311 10.301 -1.814 1.00 44.16 90 TYR A C 1
ATOM 748 O O . TYR A 1 90 ? -9.065 11.494 -1.647 1.00 44.16 90 TYR A O 1
ATOM 756 N N . PHE A 1 91 ? -8.782 9.627 -2.839 1.00 42.47 91 PHE A N 1
ATOM 757 C CA . PHE A 1 91 ? -8.054 10.321 -3.908 1.00 42.47 91 PHE A CA 1
ATOM 758 C C . PHE A 1 91 ? -8.912 11.468 -4.484 1.00 42.47 91 PHE A C 1
ATOM 760 O O . PHE A 1 91 ? -9.966 11.230 -5.076 1.00 42.47 91 PHE A O 1
ATOM 767 N N . ASP A 1 92 ? -8.465 12.712 -4.285 1.00 46.41 92 ASP A N 1
ATOM 768 C CA . ASP A 1 92 ? -9.076 13.910 -4.856 1.00 46.41 92 ASP A CA 1
ATOM 769 C C . ASP A 1 92 ? -8.200 14.409 -6.016 1.00 46.41 92 ASP A C 1
ATOM 771 O O . ASP A 1 92 ? -7.132 14.978 -5.770 1.00 46.41 92 ASP A O 1
ATOM 775 N N . PRO A 1 93 ? -8.628 14.233 -7.279 1.00 43.88 93 PRO A N 1
ATOM 776 C CA . PRO A 1 93 ? -7.854 14.649 -8.447 1.00 43.88 93 PRO A CA 1
ATOM 777 C C . PRO A 1 93 ? -7.683 16.173 -8.567 1.00 43.88 93 PRO A C 1
ATOM 779 O O . PRO A 1 93 ? -7.009 16.632 -9.486 1.00 43.88 93 PRO A O 1
ATOM 782 N N . ARG A 1 94 ? -8.297 16.968 -7.678 1.00 44.00 94 ARG A N 1
ATOM 783 C CA . ARG A 1 94 ? -8.192 18.436 -7.648 1.00 44.00 94 ARG A CA 1
ATOM 784 C C . ARG A 1 94 ? -7.194 18.950 -6.608 1.00 44.00 94 ARG A C 1
ATOM 786 O O . ARG A 1 94 ? -6.955 20.154 -6.567 1.00 44.00 94 ARG A O 1
ATOM 793 N N . LYS A 1 95 ? -6.646 18.080 -5.753 1.00 47.53 95 LYS A N 1
ATOM 794 C CA . LYS A 1 95 ? -5.642 18.453 -4.746 1.00 47.53 95 LYS A CA 1
ATOM 795 C C . LYS A 1 95 ? -4.229 18.263 -5.287 1.00 47.53 95 LYS A C 1
ATOM 797 O O . LYS A 1 95 ? -3.982 17.368 -6.093 1.00 47.53 95 LYS A O 1
ATOM 802 N N . ASP A 1 96 ? -3.309 19.107 -4.819 1.00 42.28 96 ASP A N 1
ATOM 803 C CA . ASP A 1 96 ? -1.897 19.033 -5.191 1.00 42.28 96 ASP A CA 1
ATOM 804 C C . ASP A 1 96 ? -1.322 17.639 -4.933 1.00 42.28 96 ASP A C 1
ATOM 806 O O . ASP A 1 96 ? -1.542 17.020 -3.890 1.00 42.28 96 ASP A O 1
ATOM 810 N N . VAL A 1 97 ? -0.553 17.161 -5.908 1.00 46.53 97 VAL A N 1
ATOM 811 C CA . VAL A 1 97 ? 0.125 15.871 -5.863 1.00 46.53 97 VAL A CA 1
ATOM 812 C C . VAL A 1 97 ? 1.221 15.923 -4.799 1.00 46.53 97 VAL A C 1
ATOM 814 O O . VAL A 1 97 ? 2.241 16.585 -4.985 1.00 46.53 97 VAL A O 1
ATOM 817 N N . ARG A 1 98 ? 1.028 15.205 -3.692 1.00 44.47 98 ARG A N 1
ATOM 818 C CA . ARG A 1 98 ? 2.029 15.049 -2.628 1.00 44.47 98 ARG A CA 1
ATOM 819 C C . ARG A 1 98 ? 2.673 13.668 -2.689 1.00 44.47 98 ARG A C 1
ATOM 821 O O . ARG A 1 98 ? 2.126 12.756 -3.305 1.00 44.47 98 ARG A O 1
ATOM 828 N N . VAL A 1 99 ? 3.875 13.545 -2.125 1.00 45.91 99 VAL A N 1
ATOM 829 C CA . VAL A 1 99 ? 4.560 12.258 -1.930 1.00 45.91 99 VAL A CA 1
ATOM 830 C C . VAL A 1 99 ? 4.035 11.645 -0.635 1.00 45.91 99 VAL A C 1
ATOM 832 O O . VAL A 1 99 ? 3.987 12.333 0.377 1.00 45.91 99 VAL A O 1
ATOM 835 N N . ASN A 1 100 ? 3.640 10.377 -0.686 1.00 49.22 100 ASN A N 1
ATOM 836 C CA . ASN A 1 100 ? 2.701 9.785 0.282 1.00 49.22 100 ASN A CA 1
ATOM 837 C C . ASN A 1 100 ? 3.337 8.710 1.155 1.00 49.22 100 ASN A C 1
ATOM 839 O O . ASN A 1 100 ? 2.941 8.489 2.294 1.00 49.22 100 ASN A O 1
ATOM 843 N N . ALA A 1 101 ? 4.352 8.048 0.612 1.00 52.53 101 ALA A N 1
ATOM 844 C CA . ALA A 1 101 ? 5.198 7.134 1.343 1.00 52.53 101 ALA A CA 1
ATOM 845 C C . ALA A 1 101 ? 6.556 7.059 0.646 1.00 52.53 101 ALA A C 1
ATOM 847 O O . ALA A 1 101 ? 6.641 7.108 -0.586 1.00 52.53 101 ALA A O 1
ATOM 848 N N . TYR A 1 102 ? 7.603 6.925 1.452 1.00 57.03 102 TYR A N 1
ATOM 849 C CA . TYR A 1 102 ? 8.934 6.552 0.998 1.00 57.03 102 TYR A CA 1
ATOM 850 C C . TYR A 1 102 ? 9.191 5.125 1.458 1.00 57.03 102 TYR A C 1
ATOM 852 O O . TYR A 1 102 ? 8.835 4.758 2.575 1.00 57.03 102 TYR A O 1
ATOM 860 N N . ALA A 1 103 ? 9.798 4.319 0.598 1.00 58.47 103 ALA A N 1
ATOM 861 C CA . ALA A 1 103 ? 10.204 2.972 0.951 1.00 58.47 103 ALA A CA 1
ATOM 862 C C . ALA A 1 103 ? 11.524 2.658 0.248 1.00 58.47 103 ALA A C 1
ATOM 864 O O . ALA A 1 103 ? 11.721 3.020 -0.913 1.00 58.47 103 ALA A O 1
ATOM 865 N N . SER A 1 104 ? 12.429 1.999 0.964 1.00 63.38 104 SER A N 1
ATOM 866 C CA . SER A 1 104 ? 13.738 1.585 0.468 1.00 63.38 104 SER A CA 1
ATOM 867 C C . SER A 1 104 ? 13.999 0.134 0.835 1.00 63.38 104 SER A C 1
ATOM 869 O O . SER A 1 104 ? 13.503 -0.369 1.842 1.00 63.38 104 SER A O 1
ATOM 871 N N . ARG A 1 105 ? 14.792 -0.551 0.011 1.00 69.88 105 ARG A N 1
ATOM 872 C CA . ARG A 1 105 ? 15.225 -1.923 0.272 1.00 69.88 105 ARG A CA 1
ATOM 873 C C . ARG A 1 105 ? 16.660 -2.114 -0.188 1.00 69.88 105 ARG A C 1
ATOM 875 O O . ARG A 1 105 ? 17.020 -1.712 -1.291 1.00 69.88 105 ARG A O 1
ATOM 882 N N . VAL A 1 106 ? 17.451 -2.807 0.623 1.00 67.69 106 VAL A N 1
ATOM 883 C CA . VAL A 1 106 ? 18.798 -3.243 0.246 1.00 67.69 106 VAL A CA 1
ATOM 884 C C . VAL A 1 106 ? 18.721 -4.429 -0.722 1.00 67.69 106 VAL A C 1
ATOM 886 O O . VAL A 1 106 ? 17.950 -5.367 -0.522 1.00 67.69 106 VAL A O 1
ATOM 889 N N . LEU A 1 107 ? 19.530 -4.395 -1.780 1.00 69.69 107 LEU A N 1
ATOM 890 C CA . LEU A 1 107 ? 19.668 -5.515 -2.711 1.00 69.69 107 LEU A CA 1
ATOM 891 C C . LEU A 1 107 ? 20.474 -6.650 -2.070 1.00 69.69 107 LEU A C 1
ATOM 893 O O . LEU A 1 107 ? 21.547 -6.411 -1.516 1.00 69.69 107 LEU A O 1
ATOM 897 N N . SER A 1 108 ? 20.005 -7.886 -2.220 1.00 68.75 108 SER A N 1
ATOM 898 C CA . SER A 1 108 ? 20.772 -9.077 -1.834 1.00 68.75 108 SER A CA 1
ATOM 899 C C . SER A 1 108 ? 22.035 -9.250 -2.686 1.00 68.75 108 SER A C 1
ATOM 901 O O . SER A 1 108 ? 22.113 -8.748 -3.809 1.00 68.75 108 SER A O 1
ATOM 903 N N . ASP A 1 109 ? 22.998 -10.041 -2.207 1.00 66.56 109 ASP A N 1
ATOM 904 C CA . ASP A 1 109 ? 24.262 -10.326 -2.911 1.00 66.56 109 ASP A CA 1
ATOM 905 C C . ASP A 1 109 ? 24.070 -10.854 -4.342 1.00 66.56 109 ASP A C 1
ATOM 907 O O . ASP A 1 109 ? 24.915 -10.650 -5.218 1.00 66.56 109 ASP A O 1
ATOM 911 N N . VAL A 1 110 ? 22.958 -11.551 -4.591 1.00 79.25 110 VAL A N 1
ATOM 912 C CA . VAL A 1 110 ? 22.592 -12.053 -5.921 1.00 79.25 110 VAL A CA 1
ATOM 913 C C . VAL A 1 110 ? 22.010 -10.928 -6.778 1.00 79.25 110 VAL A C 1
ATOM 915 O O . VAL A 1 110 ? 22.400 -10.782 -7.936 1.00 79.25 110 VAL A O 1
ATOM 918 N N . GLU A 1 111 ? 21.109 -10.114 -6.222 1.00 76.81 111 GLU A N 1
ATOM 919 C CA . GLU A 1 111 ? 20.468 -8.995 -6.926 1.00 76.81 111 GLU A CA 1
ATOM 920 C C . GLU A 1 111 ? 21.456 -7.869 -7.261 1.00 76.81 111 GLU A C 1
ATOM 922 O O . GLU A 1 111 ? 21.329 -7.225 -8.301 1.00 76.81 111 GLU A O 1
ATOM 927 N N . GLN A 1 112 ? 22.488 -7.663 -6.438 1.00 73.00 112 GLN A N 1
ATOM 928 C CA . GLN A 1 112 ? 23.559 -6.698 -6.708 1.00 73.00 112 GLN A CA 1
ATOM 929 C C . GLN A 1 112 ? 24.329 -7.006 -8.000 1.00 73.00 112 GLN A C 1
ATOM 931 O O . GLN A 1 112 ? 24.857 -6.095 -8.634 1.00 73.00 112 GLN A O 1
ATOM 936 N N . ARG A 1 113 ? 24.361 -8.277 -8.421 1.00 83.38 113 ARG A N 1
ATOM 937 C CA . ARG A 1 113 ? 25.021 -8.726 -9.659 1.00 83.38 113 ARG A CA 1
ATOM 938 C C . ARG A 1 113 ? 24.146 -8.550 -10.900 1.00 83.38 113 ARG A C 1
ATOM 940 O O . ARG A 1 113 ? 24.588 -8.865 -12.004 1.00 83.38 113 ARG A O 1
ATOM 947 N N . TYR A 1 114 ? 22.900 -8.106 -10.743 1.00 85.12 114 TYR A N 1
ATOM 948 C CA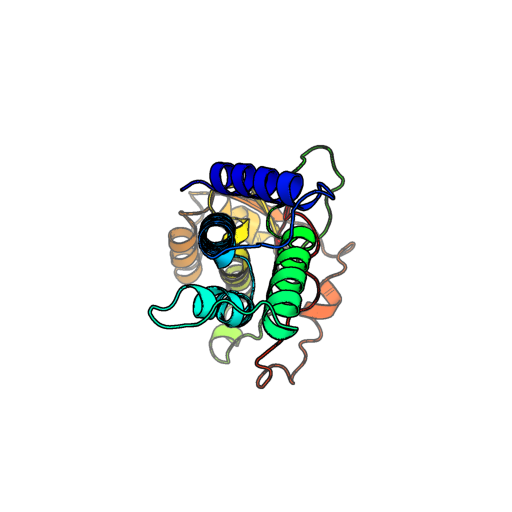 . TYR A 1 114 ? 22.018 -7.849 -11.875 1.00 85.12 114 TYR A CA 1
ATOM 949 C C . TYR A 1 114 ? 22.488 -6.629 -12.665 1.00 85.12 114 TYR A C 1
ATOM 951 O O . TYR A 1 114 ? 23.103 -5.702 -12.130 1.00 85.12 114 TYR A O 1
ATOM 959 N N . SER A 1 115 ? 22.160 -6.609 -13.958 1.00 88.62 115 SER A N 1
ATOM 960 C CA . SER A 1 115 ? 22.420 -5.427 -14.781 1.00 88.62 115 SER A CA 1
ATOM 961 C C . SER A 1 115 ? 21.685 -4.204 -14.221 1.00 88.62 115 SER A C 1
ATOM 963 O O . SER A 1 115 ? 20.683 -4.336 -13.519 1.00 88.62 115 SER A O 1
ATOM 965 N N . GLN A 1 116 ? 22.151 -2.992 -14.537 1.00 83.12 116 GLN A N 1
ATOM 966 C CA . GLN A 1 116 ? 21.515 -1.759 -14.052 1.00 83.12 116 GLN A CA 1
ATOM 967 C C . GLN A 1 116 ? 20.012 -1.727 -14.363 1.00 83.12 116 GLN A C 1
ATOM 969 O O . GLN A 1 116 ? 19.208 -1.543 -13.460 1.00 83.12 116 GLN A O 1
ATOM 974 N N . THR A 1 117 ? 19.620 -2.031 -15.602 1.00 87.19 117 THR A N 1
ATOM 975 C CA . THR A 1 117 ? 18.204 -2.091 -16.000 1.00 87.19 117 THR A CA 1
ATOM 976 C C . THR A 1 117 ? 17.404 -3.131 -15.220 1.00 87.19 117 THR A C 1
ATOM 978 O O . THR A 1 117 ? 16.226 -2.922 -14.950 1.00 87.19 117 THR A O 1
ATOM 981 N N . GLU A 1 118 ? 18.016 -4.251 -14.844 1.00 89.50 118 GLU A N 1
ATOM 982 C CA . GLU A 1 118 ? 17.350 -5.272 -14.036 1.00 89.50 118 GLU A CA 1
ATOM 983 C C . GLU A 1 118 ? 17.243 -4.884 -12.562 1.00 89.50 118 GLU A C 1
ATOM 985 O O . GLU A 1 118 ? 16.254 -5.248 -11.938 1.00 89.50 118 GLU A O 1
ATOM 990 N N . ARG A 1 119 ? 18.205 -4.140 -12.008 1.00 85.62 119 ARG A N 1
ATOM 991 C CA . ARG A 1 119 ? 18.103 -3.598 -10.643 1.00 85.62 119 ARG A CA 1
ATOM 992 C C . ARG A 1 119 ? 16.988 -2.560 -10.548 1.00 85.62 119 ARG A C 1
ATOM 994 O O . ARG A 1 119 ? 16.122 -2.676 -9.692 1.00 85.62 119 ARG A O 1
ATOM 1001 N N . GLU A 1 120 ? 16.943 -1.635 -11.498 1.00 87.00 120 GLU A N 1
ATOM 1002 C CA . GLU A 1 120 ? 15.883 -0.625 -11.589 1.00 87.00 120 GLU A CA 1
ATOM 1003 C C . GLU A 1 120 ? 14.509 -1.277 -11.854 1.00 87.00 120 GLU A C 1
ATOM 1005 O O . GLU A 1 120 ? 13.502 -0.953 -11.229 1.00 87.00 120 GLU A O 1
ATOM 1010 N N . GLY A 1 121 ? 14.454 -2.284 -12.735 1.00 88.62 121 GLY A N 1
ATOM 1011 C CA . GLY A 1 121 ? 13.232 -3.058 -12.978 1.00 88.62 121 GLY A CA 1
ATOM 1012 C C . GLY A 1 121 ? 12.777 -3.881 -11.766 1.00 88.62 121 GLY A C 1
ATOM 1013 O O . GLY A 1 121 ? 11.579 -4.051 -11.555 1.00 88.62 121 GLY A O 1
ATOM 1014 N N . LEU A 1 122 ? 13.709 -4.376 -10.952 1.00 88.06 122 LEU A N 1
ATOM 1015 C CA . LEU A 1 122 ? 13.403 -5.052 -9.693 1.00 88.06 122 LEU A CA 1
ATOM 1016 C C . LEU A 1 122 ? 12.828 -4.077 -8.667 1.00 88.06 122 LEU A C 1
ATOM 1018 O O . LEU A 1 122 ? 11.885 -4.434 -7.964 1.00 88.06 122 LEU A O 1
ATOM 1022 N N . ALA A 1 123 ? 13.366 -2.859 -8.602 1.00 84.69 123 ALA A N 1
ATOM 1023 C CA . ALA A 1 123 ? 12.830 -1.809 -7.750 1.00 84.69 123 ALA A CA 1
ATOM 1024 C C . ALA A 1 123 ? 11.366 -1.507 -8.124 1.00 84.69 123 ALA A C 1
ATOM 1026 O O . ALA A 1 123 ? 10.523 -1.401 -7.233 1.00 84.69 123 ALA A O 1
ATOM 1027 N N . ILE A 1 124 ? 11.037 -1.494 -9.430 1.00 89.75 124 ILE A N 1
ATOM 1028 C CA . ILE A 1 124 ? 9.650 -1.371 -9.919 1.00 89.75 124 ILE A CA 1
ATOM 1029 C C . ILE A 1 124 ? 8.739 -2.433 -9.312 1.00 89.75 124 ILE A C 1
ATOM 1031 O O . ILE A 1 124 ? 7.695 -2.118 -8.741 1.00 89.75 124 ILE A O 1
ATOM 1035 N N . VAL A 1 125 ? 9.146 -3.696 -9.432 1.00 90.56 125 VAL A N 1
ATOM 1036 C CA . VAL A 1 125 ? 8.372 -4.830 -8.919 1.00 90.56 125 VAL A CA 1
ATOM 1037 C C . VAL A 1 125 ? 8.186 -4.708 -7.421 1.00 90.56 125 VAL A C 1
ATOM 1039 O O . VAL A 1 125 ? 7.063 -4.798 -6.938 1.00 90.56 125 VAL A O 1
ATOM 1042 N N . TRP A 1 126 ? 9.280 -4.477 -6.699 1.00 87.00 126 TRP A N 1
ATOM 1043 C CA . TRP A 1 126 ? 9.240 -4.415 -5.252 1.00 87.00 126 TRP A CA 1
ATOM 1044 C C . TRP A 1 126 ? 8.316 -3.305 -4.761 1.00 87.00 126 TRP A C 1
ATOM 1046 O O . TRP A 1 126 ? 7.489 -3.572 -3.896 1.00 87.00 126 TRP A O 1
ATOM 1056 N N . ALA A 1 127 ? 8.391 -2.095 -5.321 1.00 80.88 127 ALA A N 1
ATOM 1057 C CA . ALA A 1 127 ? 7.559 -1.007 -4.824 1.00 80.88 127 ALA A CA 1
ATOM 1058 C C . ALA A 1 127 ? 6.075 -1.217 -5.155 1.00 80.88 127 ALA A C 1
ATOM 1060 O O . ALA A 1 127 ? 5.229 -0.941 -4.310 1.00 80.88 127 ALA A O 1
ATOM 1061 N N . ILE A 1 128 ? 5.738 -1.743 -6.342 1.00 85.06 128 ILE A N 1
ATOM 1062 C CA . ILE A 1 128 ? 4.336 -2.045 -6.678 1.00 85.06 128 ILE A CA 1
ATOM 1063 C C . ILE A 1 128 ? 3.754 -3.077 -5.704 1.00 85.06 128 ILE A C 1
ATOM 1065 O O . ILE A 1 128 ? 2.619 -2.938 -5.253 1.00 85.06 128 ILE A O 1
ATOM 1069 N N . GLU A 1 129 ? 4.534 -4.094 -5.347 1.00 84.19 129 GLU A N 1
ATOM 1070 C CA . GLU A 1 129 ? 4.104 -5.113 -4.390 1.00 84.19 129 GLU A CA 1
ATOM 1071 C C . GLU A 1 129 ? 4.066 -4.597 -2.953 1.00 84.19 129 GLU A C 1
ATOM 1073 O O . GLU A 1 129 ? 3.134 -4.906 -2.214 1.00 84.19 129 GLU A O 1
ATOM 1078 N N . HIS A 1 130 ? 5.043 -3.781 -2.563 1.00 77.75 130 HIS A N 1
ATOM 1079 C CA . HIS A 1 130 ? 5.098 -3.164 -1.243 1.00 77.75 130 HIS A CA 1
ATOM 1080 C C . HIS A 1 130 ? 3.892 -2.245 -1.013 1.00 77.75 130 HIS A C 1
ATOM 1082 O O . HIS A 1 130 ? 3.257 -2.286 0.038 1.00 77.75 130 HIS A O 1
ATOM 1088 N N . PHE A 1 131 ? 3.515 -1.477 -2.034 1.00 77.00 131 PHE A N 1
ATOM 1089 C CA . PHE A 1 131 ? 2.357 -0.591 -2.011 1.00 77.00 131 PHE A CA 1
ATOM 1090 C C . PHE A 1 131 ? 1.094 -1.236 -2.598 1.00 77.00 131 PHE A C 1
ATOM 1092 O O . PHE A 1 131 ? 0.165 -0.522 -2.978 1.00 77.00 131 PHE A O 1
ATOM 1099 N N . HIS A 1 132 ? 1.013 -2.572 -2.636 1.00 78.12 132 HIS A N 1
ATOM 1100 C CA . HIS A 1 132 ? -0.120 -3.304 -3.214 1.00 78.12 132 HIS A CA 1
ATOM 1101 C C . HIS A 1 132 ? -1.477 -2.792 -2.712 1.00 78.12 132 HIS A C 1
ATOM 1103 O O . HIS A 1 132 ? -2.379 -2.556 -3.512 1.00 78.12 132 HIS A O 1
ATOM 1109 N N . LEU A 1 133 ? -1.599 -2.552 -1.401 1.00 68.00 133 LEU A N 1
ATOM 1110 C CA . LEU A 1 133 ? -2.831 -2.061 -0.771 1.00 68.00 133 LEU A CA 1
ATOM 1111 C C . LEU A 1 133 ? -3.305 -0.703 -1.312 1.00 68.00 133 LEU A C 1
ATOM 1113 O O . LEU A 1 133 ? -4.502 -0.434 -1.284 1.00 68.00 133 LEU A O 1
ATOM 1117 N N . TYR A 1 134 ? -2.388 0.132 -1.804 1.00 70.12 134 TYR A N 1
ATOM 1118 C CA . TYR A 1 134 ? -2.694 1.457 -2.346 1.00 70.12 134 TYR A CA 1
ATOM 1119 C C . TYR A 1 134 ? -2.952 1.434 -3.855 1.00 70.12 134 TYR A C 1
ATOM 1121 O O . TYR A 1 134 ? -3.736 2.231 -4.361 1.00 70.12 134 TYR A O 1
ATOM 1129 N N . LEU A 1 135 ? -2.279 0.543 -4.584 1.00 76.81 135 LEU A N 1
ATOM 1130 C CA . LEU A 1 135 ? -2.276 0.543 -6.049 1.00 76.81 135 LEU A CA 1
ATOM 1131 C C . LEU A 1 135 ? -3.279 -0.416 -6.671 1.00 76.81 135 LEU A C 1
ATOM 1133 O O . LEU A 1 135 ? -3.707 -0.223 -7.809 1.00 76.81 135 LEU A O 1
ATOM 1137 N N . TYR A 1 136 ? -3.589 -1.506 -5.976 1.00 77.25 136 TYR A N 1
ATOM 1138 C CA . TYR A 1 136 ? -4.378 -2.571 -6.562 1.00 77.25 136 TYR A CA 1
ATOM 1139 C C . TYR A 1 136 ? -5.799 -2.095 -6.881 1.00 77.25 136 TYR A C 1
ATOM 1141 O O . TYR A 1 136 ? -6.496 -1.546 -6.031 1.00 77.25 136 TYR A O 1
ATOM 1149 N N . GLY A 1 137 ? -6.233 -2.327 -8.122 1.00 74.56 137 GLY A N 1
ATOM 1150 C CA . GLY A 1 137 ? -7.543 -1.892 -8.615 1.00 74.56 137 GLY A CA 1
ATOM 1151 C C . GLY A 1 137 ? -7.618 -0.425 -9.055 1.00 74.56 137 GLY A C 1
ATOM 1152 O O . GLY A 1 137 ? -8.698 0.022 -9.439 1.00 74.56 137 GLY A O 1
ATOM 1153 N N . HIS A 1 138 ? -6.503 0.312 -9.045 1.00 74.62 138 HIS A N 1
ATOM 1154 C CA . HIS A 1 138 ? -6.432 1.693 -9.518 1.00 74.62 138 HIS A CA 1
ATOM 1155 C C . HIS A 1 138 ? -5.461 1.848 -10.684 1.00 74.62 138 HIS A C 1
ATOM 1157 O O . HIS A 1 138 ? -4.451 1.151 -10.759 1.00 74.62 138 HIS A O 1
ATOM 1163 N N . LYS A 1 139 ? -5.753 2.817 -11.562 1.00 80.19 139 LYS A N 1
ATOM 1164 C CA . LYS A 1 139 ? -4.803 3.276 -12.571 1.00 80.19 139 LYS A CA 1
ATOM 1165 C C . LYS A 1 139 ? -3.847 4.296 -11.961 1.00 80.19 139 LYS A C 1
ATOM 1167 O O . LYS A 1 139 ? -4.303 5.297 -11.409 1.00 80.19 139 LYS A O 1
ATOM 1172 N N . PHE A 1 140 ? -2.542 4.090 -12.106 1.00 83.19 140 PHE A N 1
ATOM 1173 C CA . PHE A 1 140 ? -1.527 5.010 -11.581 1.00 83.19 140 PHE A CA 1
ATOM 1174 C C . PHE A 1 140 ? -0.369 5.251 -12.555 1.00 83.19 140 PHE A C 1
ATOM 1176 O O . PHE A 1 140 ? -0.217 4.581 -13.574 1.00 83.19 140 PHE A O 1
ATOM 1183 N N . THR A 1 141 ? 0.455 6.258 -12.260 1.00 84.12 141 THR A N 1
ATOM 1184 C CA . THR A 1 141 ? 1.694 6.529 -12.999 1.00 84.12 141 THR A CA 1
ATOM 1185 C C . THR A 1 141 ? 2.895 6.206 -12.119 1.00 84.12 141 THR A C 1
ATOM 1187 O O . THR A 1 141 ? 3.031 6.738 -11.018 1.00 84.12 141 THR A O 1
ATOM 1190 N N . LEU A 1 142 ? 3.791 5.366 -12.625 1.00 85.06 142 LEU A N 1
ATOM 1191 C CA . LEU A 1 142 ? 5.055 5.035 -11.982 1.00 85.06 142 LEU A CA 1
ATOM 1192 C C . LEU A 1 142 ? 6.156 5.925 -12.551 1.00 85.06 142 LEU A C 1
ATOM 1194 O O . LEU A 1 142 ? 6.353 5.957 -13.763 1.00 85.06 142 LEU A O 1
ATOM 1198 N N . VAL A 1 143 ? 6.894 6.632 -11.697 1.00 82.12 143 VAL A N 1
ATOM 1199 C CA . VAL A 1 143 ? 7.968 7.530 -12.145 1.00 82.12 143 VAL A CA 1
ATOM 1200 C C . VAL A 1 143 ? 9.326 6.929 -11.806 1.00 82.12 143 VAL A C 1
ATOM 1202 O O . VAL A 1 143 ? 9.586 6.588 -10.655 1.00 82.12 143 VAL A O 1
ATOM 1205 N N . THR A 1 144 ? 10.203 6.837 -12.805 1.00 83.44 144 THR A N 1
ATOM 1206 C CA . THR A 1 144 ? 11.571 6.314 -12.665 1.00 83.44 144 THR A CA 1
ATOM 1207 C C . THR A 1 144 ? 12.588 7.257 -13.308 1.00 83.44 144 THR A C 1
ATOM 1209 O O . THR A 1 144 ? 12.295 7.963 -14.277 1.00 83.44 144 THR A O 1
ATOM 1212 N N . ASN A 1 145 ? 13.807 7.270 -12.774 1.00 79.19 145 ASN A N 1
ATOM 1213 C CA . ASN A 1 145 ? 14.961 7.944 -13.371 1.00 79.19 145 ASN A CA 1
ATOM 1214 C C . ASN A 1 145 ? 15.679 7.069 -14.422 1.00 79.19 145 ASN A C 1
ATOM 1216 O O . ASN A 1 145 ? 16.687 7.509 -14.979 1.00 79.19 145 ASN A O 1
ATOM 1220 N N . HIS A 1 146 ? 15.175 5.865 -14.721 1.00 84.62 146 HIS A N 1
ATOM 1221 C CA . HIS A 1 146 ? 15.781 4.953 -15.689 1.00 84.62 146 HIS A CA 1
ATOM 1222 C C . HIS A 1 146 ? 14.968 4.874 -16.985 1.00 84.62 146 HIS A C 1
ATOM 1224 O O . HIS A 1 146 ? 14.038 4.079 -17.130 1.00 84.62 146 HIS A O 1
ATOM 1230 N N . GLN A 1 147 ? 15.350 5.703 -17.961 1.00 86.56 147 GLN A N 1
ATOM 1231 C CA . GLN A 1 147 ? 14.642 5.886 -19.236 1.00 86.56 147 GLN A CA 1
ATOM 1232 C C . GLN A 1 147 ? 14.272 4.581 -19.980 1.00 86.56 147 GLN A C 1
ATOM 1234 O O . GLN A 1 147 ? 13.158 4.504 -20.501 1.00 86.56 147 GLN A O 1
ATOM 1239 N N . PRO A 1 148 ? 15.115 3.526 -20.036 1.00 88.88 148 PRO A N 1
ATOM 1240 C CA . PRO A 1 148 ? 14.754 2.292 -20.738 1.00 88.88 148 PRO A CA 1
ATOM 1241 C C . PRO A 1 148 ? 13.474 1.621 -20.221 1.00 88.88 148 PRO A C 1
ATOM 1243 O O . PRO A 1 148 ? 12.792 0.942 -20.990 1.00 88.88 148 PRO A O 1
ATOM 1246 N N . LEU A 1 149 ? 13.131 1.802 -18.941 1.00 89.06 149 LEU A N 1
ATOM 1247 C CA . LEU A 1 149 ? 11.974 1.145 -18.326 1.00 89.06 149 LEU A CA 1
ATOM 1248 C C . LEU A 1 149 ? 10.644 1.689 -18.837 1.00 89.06 149 LEU A C 1
ATOM 1250 O O . LEU A 1 149 ? 9.697 0.918 -18.959 1.00 89.06 149 LEU A O 1
ATOM 1254 N N . GLU A 1 150 ? 10.590 2.965 -19.219 1.00 91.19 150 GLU A N 1
ATOM 1255 C CA . GLU A 1 150 ? 9.409 3.557 -19.853 1.00 91.19 150 GLU A CA 1
ATOM 1256 C C . GLU A 1 150 ? 9.036 2.789 -21.127 1.00 91.19 150 GLU A C 1
ATOM 1258 O O . GLU A 1 150 ? 7.910 2.319 -21.278 1.00 91.19 150 GLU A O 1
ATOM 1263 N N . CYS A 1 151 ? 10.012 2.545 -22.005 1.00 90.12 151 CYS A N 1
ATOM 1264 C CA . CYS A 1 151 ? 9.789 1.758 -23.216 1.00 90.12 151 CYS A CA 1
ATOM 1265 C C . CYS A 1 151 ? 9.502 0.282 -22.899 1.00 90.12 151 CYS A C 1
ATOM 1267 O O . CYS A 1 151 ? 8.616 -0.325 -23.501 1.00 90.12 151 CYS A O 1
ATOM 1269 N N . ILE A 1 152 ? 10.229 -0.318 -21.951 1.00 92.06 152 ILE A N 1
ATOM 1270 C CA . ILE A 1 152 ? 10.087 -1.744 -21.634 1.00 92.06 152 ILE A CA 1
ATOM 1271 C C . ILE A 1 152 ? 8.688 -2.073 -21.104 1.00 92.06 152 ILE A C 1
ATOM 1273 O O . ILE A 1 152 ? 8.098 -3.060 -21.555 1.00 92.06 152 ILE A O 1
ATOM 1277 N N . PHE A 1 153 ? 8.163 -1.277 -20.172 1.00 90.62 153 PHE A N 1
ATOM 1278 C CA . PHE A 1 153 ? 6.877 -1.551 -19.535 1.00 90.62 153 PHE A CA 1
ATOM 1279 C C . PHE A 1 153 ? 5.691 -1.086 -20.385 1.00 90.62 153 PHE A C 1
ATOM 1281 O O . PHE A 1 153 ? 4.754 -1.868 -20.551 1.00 90.62 153 PHE A O 1
ATOM 1288 N N . ASN A 1 154 ? 5.769 0.091 -21.018 1.00 91.88 154 ASN A N 1
ATOM 1289 C CA . ASN A 1 154 ? 4.635 0.654 -21.763 1.00 91.88 154 ASN A CA 1
ATOM 1290 C C . ASN A 1 154 ? 4.462 0.064 -23.170 1.00 91.88 154 ASN A C 1
ATOM 1292 O O . ASN A 1 154 ? 3.389 0.183 -23.752 1.00 91.88 154 ASN A O 1
ATOM 1296 N N . ASN A 1 155 ? 5.494 -0.559 -23.754 1.00 91.44 155 ASN A N 1
ATOM 1297 C CA . ASN A 1 155 ? 5.398 -1.164 -25.085 1.00 91.44 155 ASN A CA 1
ATOM 1298 C C . ASN A 1 155 ? 5.198 -2.691 -24.990 1.00 91.44 155 ASN A C 1
ATOM 1300 O O . ASN A 1 155 ? 6.137 -3.418 -24.643 1.00 91.44 155 ASN A O 1
ATOM 1304 N N . PRO A 1 156 ? 4.027 -3.240 -25.367 1.00 84.88 156 PRO A N 1
ATOM 1305 C CA . PRO A 1 156 ? 3.791 -4.687 -25.394 1.00 84.88 156 PRO A CA 1
ATOM 1306 C C . PRO A 1 156 ? 4.751 -5.456 -26.311 1.00 84.88 156 PRO A C 1
ATOM 1308 O O . PRO A 1 156 ? 5.053 -6.615 -26.049 1.00 84.88 156 PRO A O 1
ATOM 1311 N N . LYS A 1 157 ? 5.266 -4.811 -27.367 1.00 88.94 157 LYS A N 1
ATOM 1312 C CA . LYS A 1 157 ? 6.184 -5.417 -28.347 1.00 88.94 157 LYS A CA 1
ATOM 1313 C C . LYS A 1 157 ? 7.654 -5.358 -27.922 1.00 88.94 157 LYS A C 1
ATOM 1315 O O . LYS A 1 157 ? 8.514 -5.842 -28.660 1.00 88.94 157 LYS A O 1
ATOM 1320 N N . SER A 1 158 ? 7.965 -4.747 -26.776 1.00 90.00 158 SER A N 1
ATOM 1321 C CA . SER A 1 158 ? 9.335 -4.701 -26.265 1.00 90.00 158 SER A CA 1
ATOM 1322 C C . SER A 1 158 ? 9.852 -6.117 -25.977 1.00 90.00 158 SER A C 1
ATOM 1324 O O . SER A 1 158 ? 9.100 -7.003 -25.564 1.00 90.00 158 SER A O 1
ATOM 1326 N N . LYS A 1 159 ? 11.155 -6.333 -26.188 1.00 90.31 159 LYS A N 1
ATOM 1327 C CA . LYS A 1 159 ? 11.841 -7.612 -25.941 1.00 90.31 159 LYS A CA 1
ATOM 1328 C C . LYS A 1 159 ? 12.863 -7.454 -24.809 1.00 90.31 159 LYS A C 1
ATOM 1330 O O . LYS A 1 159 ? 14.061 -7.397 -25.084 1.00 90.31 159 LYS A O 1
ATOM 1335 N N . PRO A 1 160 ? 12.418 -7.290 -23.551 1.00 92.12 160 PRO A N 1
ATOM 1336 C CA . PRO A 1 160 ? 13.336 -7.137 -22.433 1.00 92.12 160 PRO A CA 1
ATOM 1337 C C . PRO A 1 160 ? 14.000 -8.478 -22.068 1.00 92.12 160 PRO A C 1
ATOM 1339 O O . PRO A 1 160 ? 13.531 -9.535 -22.497 1.00 92.12 160 PRO A O 1
ATOM 1342 N N . PRO A 1 161 ? 15.055 -8.466 -21.232 1.00 92.69 161 PRO A N 1
ATOM 1343 C CA . PRO A 1 161 ? 15.630 -9.681 -20.663 1.00 92.69 161 PRO A CA 1
ATOM 1344 C C . PRO A 1 161 ? 14.573 -10.578 -20.004 1.00 92.69 161 PRO A C 1
ATOM 1346 O O . PRO A 1 161 ? 13.615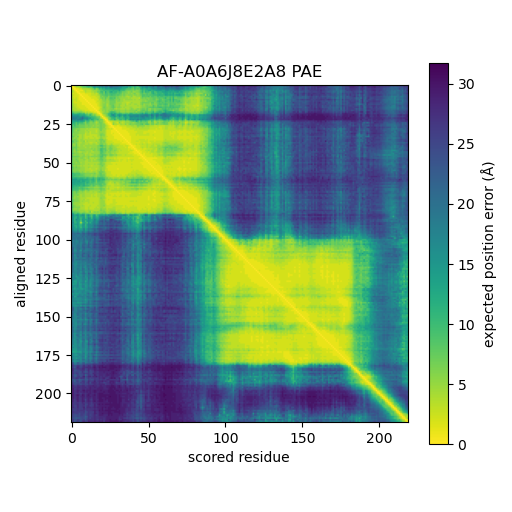 -10.086 -19.402 1.00 92.69 161 PRO A O 1
ATOM 1349 N N . ALA A 1 162 ? 14.784 -11.898 -20.039 1.00 93.00 162 ALA A N 1
ATOM 1350 C CA . ALA A 1 162 ? 13.826 -12.896 -19.543 1.00 93.00 162 ALA A CA 1
ATOM 1351 C C . ALA A 1 162 ? 13.393 -12.673 -18.080 1.00 93.00 162 ALA A C 1
ATOM 1353 O O . ALA A 1 162 ? 12.287 -13.033 -17.678 1.00 93.00 162 ALA A O 1
ATOM 1354 N N . ARG A 1 163 ? 14.260 -12.072 -17.257 1.00 94.38 163 ARG A N 1
ATOM 1355 C CA . ARG A 1 163 ? 13.936 -11.690 -15.877 1.00 94.38 163 ARG A CA 1
ATOM 1356 C C . ARG A 1 163 ? 12.867 -10.592 -15.830 1.00 94.38 163 ARG A C 1
ATOM 1358 O O . ARG A 1 163 ? 11.831 -10.791 -15.205 1.00 94.38 163 ARG A O 1
ATOM 1365 N N . ILE A 1 164 ? 13.069 -9.498 -16.563 1.00 93.81 164 ILE A N 1
ATOM 1366 C CA . ILE A 1 164 ? 12.099 -8.398 -16.644 1.00 93.81 164 ILE A CA 1
ATOM 1367 C C . ILE A 1 164 ? 10.813 -8.852 -17.343 1.00 93.81 164 ILE A C 1
ATOM 1369 O O . ILE A 1 164 ? 9.726 -8.450 -16.945 1.00 93.81 164 ILE A O 1
ATOM 1373 N N . GLN A 1 165 ? 10.897 -9.746 -18.331 1.00 93.94 165 GLN A N 1
ATOM 1374 C CA . GLN A 1 165 ? 9.705 -10.323 -18.956 1.00 93.94 165 GLN A CA 1
ATOM 1375 C C . GLN A 1 165 ? 8.829 -11.081 -17.943 1.00 93.94 165 GLN A C 1
ATOM 1377 O O . GLN A 1 165 ? 7.614 -10.890 -17.926 1.00 93.94 165 GLN A O 1
ATOM 1382 N N . ARG A 1 166 ? 9.431 -11.884 -17.053 1.00 94.88 166 ARG A N 1
ATOM 1383 C CA . ARG A 1 166 ? 8.706 -12.557 -15.958 1.00 94.88 166 ARG A CA 1
ATOM 1384 C C . ARG A 1 166 ? 8.071 -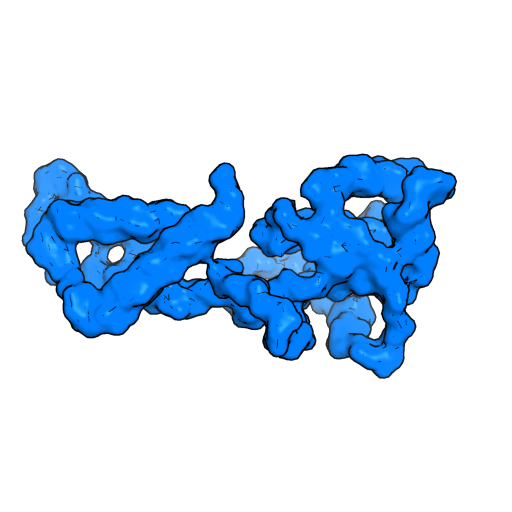11.561 -14.990 1.00 94.88 166 ARG A C 1
ATOM 1386 O O . ARG A 1 166 ? 6.942 -11.765 -14.557 1.00 94.88 166 ARG A O 1
ATOM 1393 N N . TRP A 1 167 ? 8.764 -10.473 -14.680 1.00 94.62 167 TRP A N 1
ATOM 1394 C CA . TRP A 1 167 ? 8.222 -9.407 -13.842 1.00 94.62 167 TRP A CA 1
ATOM 1395 C C . TRP A 1 167 ? 7.059 -8.664 -14.490 1.00 94.62 167 TRP A C 1
ATOM 1397 O O . TRP A 1 167 ? 6.074 -8.399 -13.816 1.00 94.62 167 TRP A O 1
ATOM 1407 N N . ARG A 1 168 ? 7.111 -8.404 -15.800 1.00 92.69 168 ARG A N 1
ATOM 1408 C CA . ARG A 1 168 ? 5.968 -7.833 -16.526 1.00 92.69 168 ARG A CA 1
ATOM 1409 C C . ARG A 1 168 ? 4.730 -8.707 -16.388 1.00 92.69 168 ARG A C 1
ATOM 1411 O O . ARG A 1 168 ? 3.676 -8.175 -16.082 1.00 92.69 168 ARG A O 1
ATOM 1418 N N . LEU A 1 169 ? 4.871 -10.024 -16.561 1.00 91.31 169 LEU A N 1
ATOM 1419 C CA . LEU A 1 169 ? 3.768 -10.972 -16.358 1.00 91.31 169 LEU A CA 1
ATOM 1420 C C . LEU A 1 169 ? 3.236 -10.920 -14.920 1.00 91.31 169 LEU A C 1
ATOM 1422 O O . LEU A 1 169 ? 2.032 -10.850 -14.713 1.00 91.31 169 LEU A O 1
ATOM 1426 N N . ARG A 1 170 ? 4.132 -10.881 -13.928 1.00 93.06 170 ARG A N 1
ATOM 1427 C CA . ARG A 1 170 ? 3.769 -10.761 -12.506 1.00 93.06 170 ARG A CA 1
ATOM 1428 C C . ARG A 1 170 ? 2.992 -9.477 -12.198 1.00 93.06 170 ARG A C 1
ATOM 1430 O O . ARG A 1 170 ? 2.113 -9.494 -11.347 1.00 93.06 170 ARG A O 1
ATOM 1437 N N . LEU A 1 171 ? 3.306 -8.388 -12.895 1.00 92.75 171 LEU A N 1
ATOM 1438 C CA . LEU A 1 171 ? 2.685 -7.079 -12.708 1.00 92.75 171 LEU A CA 1
ATOM 1439 C C . LEU A 1 171 ? 1.447 -6.847 -13.593 1.00 92.75 171 LEU A C 1
ATOM 1441 O O . LEU A 1 171 ? 0.865 -5.770 -13.524 1.00 92.75 171 LEU A O 1
ATOM 1445 N N . GLN A 1 172 ? 1.002 -7.832 -14.387 1.00 90.81 172 GLN A N 1
ATOM 1446 C CA . GLN A 1 172 ? -0.199 -7.704 -15.237 1.00 90.81 172 GLN A CA 1
ATOM 1447 C C . GLN A 1 172 ? -1.494 -7.473 -14.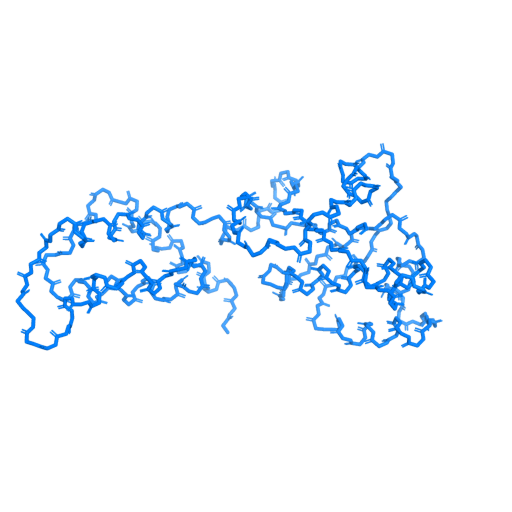451 1.00 90.81 172 GLN A C 1
ATOM 1449 O O . GLN A 1 172 ? -2.493 -7.055 -15.027 1.00 90.81 172 GLN A O 1
ATOM 1454 N N . THR A 1 173 ? -1.494 -7.762 -13.152 1.00 88.31 173 THR A N 1
ATOM 1455 C CA . THR A 1 173 ? -2.632 -7.521 -12.261 1.00 88.31 173 THR A CA 1
ATOM 1456 C C . THR A 1 173 ? -2.811 -6.046 -11.887 1.00 88.31 173 THR A C 1
ATOM 1458 O O . THR A 1 173 ? -3.815 -5.710 -11.261 1.00 88.31 173 THR A O 1
ATOM 1461 N N . TYR A 1 174 ? -1.872 -5.172 -12.260 1.00 89.50 174 TYR A N 1
ATOM 1462 C CA . TYR A 1 174 ? -1.902 -3.736 -11.980 1.00 89.50 174 TYR A CA 1
ATOM 1463 C C . TYR A 1 174 ? -2.076 -2.930 -13.273 1.00 89.50 174 TYR A C 1
ATOM 1465 O O . TYR A 1 174 ? -1.518 -3.285 -14.310 1.00 89.50 174 TYR A O 1
ATOM 1473 N N . ASP A 1 175 ? -2.809 -1.816 -13.195 1.00 87.00 175 ASP A N 1
ATOM 1474 C CA . ASP A 1 175 ? -2.983 -0.864 -14.298 1.00 87.00 175 ASP A CA 1
ATOM 1475 C C . ASP A 1 175 ? -2.081 0.354 -14.070 1.00 87.00 175 ASP A C 1
ATOM 1477 O O . ASP A 1 175 ? -2.332 1.182 -13.192 1.00 87.00 175 ASP A O 1
ATOM 1481 N N . PHE A 1 176 ? -0.986 0.451 -14.823 1.00 90.94 176 PHE A N 1
ATOM 1482 C CA . PHE A 1 176 ? -0.047 1.555 -14.671 1.00 90.94 176 PHE A CA 1
ATOM 1483 C C . PHE A 1 176 ? 0.697 1.907 -15.952 1.00 90.94 176 PHE A C 1
ATOM 1485 O O . PHE A 1 176 ? 0.967 1.055 -16.796 1.00 90.94 176 PHE A O 1
ATOM 1492 N N . ASP A 1 177 ? 1.091 3.176 -16.032 1.00 88.75 177 ASP A N 1
ATOM 1493 C CA . ASP A 1 177 ? 1.982 3.710 -17.058 1.00 88.75 177 ASP A CA 1
ATOM 1494 C C . ASP A 1 177 ? 3.310 4.131 -16.408 1.00 88.75 177 ASP A C 1
ATOM 1496 O O . ASP A 1 177 ? 3.324 4.830 -15.391 1.00 88.75 177 ASP A O 1
ATOM 1500 N N . VAL A 1 178 ? 4.445 3.735 -16.986 1.00 89.88 178 VAL A N 1
ATOM 1501 C CA . VAL A 1 178 ? 5.774 4.183 -16.540 1.00 89.88 178 VAL A CA 1
ATOM 1502 C C . VAL A 1 178 ? 6.117 5.512 -17.210 1.00 89.88 178 VAL A C 1
ATOM 1504 O O . VAL A 1 178 ? 5.921 5.660 -18.410 1.00 89.88 178 VAL A O 1
ATOM 1507 N N . LYS A 1 179 ? 6.654 6.480 -16.466 1.00 87.50 179 LYS A N 1
ATOM 1508 C CA . LYS A 1 179 ? 7.162 7.750 -17.000 1.00 87.50 179 LYS A CA 1
ATOM 1509 C C . LYS A 1 179 ? 8.590 7.999 -16.552 1.00 87.50 179 LYS A C 1
ATOM 1511 O O . LYS A 1 179 ? 8.909 7.902 -15.364 1.00 87.50 179 LYS A O 1
ATOM 1516 N N . TYR A 1 180 ? 9.441 8.377 -17.496 1.00 86.31 180 TYR A N 1
ATOM 1517 C CA . TYR A 1 180 ? 10.795 8.808 -17.178 1.00 86.31 180 TYR A CA 1
ATOM 1518 C C . TYR A 1 180 ? 10.808 10.247 -16.641 1.00 86.31 180 TYR A C 1
ATOM 1520 O O . TYR A 1 180 ? 10.190 11.148 -17.212 1.00 86.31 180 TYR A O 1
ATOM 1528 N N . LYS A 1 181 ? 11.565 10.490 -15.565 1.00 78.44 181 LYS A N 1
ATOM 1529 C CA . LYS A 1 181 ? 11.868 11.843 -15.080 1.00 78.44 181 LYS A CA 1
ATOM 1530 C C . LYS A 1 181 ? 13.344 11.971 -14.703 1.00 78.44 181 LYS A C 1
ATOM 1532 O O . LYS A 1 181 ? 13.852 11.235 -13.863 1.00 78.44 181 LYS A O 1
ATOM 1537 N N . SER A 1 182 ? 14.028 12.948 -15.300 1.00 72.19 182 SER A N 1
ATOM 1538 C CA . SER A 1 182 ? 15.444 13.231 -15.030 1.00 72.19 182 SER A CA 1
ATOM 1539 C C . SER A 1 182 ? 15.669 13.775 -13.607 1.00 72.19 182 SER A C 1
ATOM 1541 O O . SER A 1 182 ? 14.895 14.595 -13.112 1.00 72.19 182 SER A O 1
ATOM 1543 N N . GLY A 1 183 ? 16.744 13.330 -12.947 1.00 55.25 183 GLY A N 1
ATOM 1544 C CA . GLY A 1 183 ? 16.972 13.436 -11.496 1.00 55.25 183 GLY A CA 1
ATOM 1545 C C . GLY A 1 183 ? 17.250 14.824 -10.900 1.00 55.25 183 GLY A C 1
ATOM 1546 O O . GLY A 1 183 ? 17.559 14.904 -9.718 1.00 55.25 183 GLY A O 1
ATOM 1547 N N . LYS A 1 184 ? 17.124 15.929 -11.647 1.00 48.97 184 LYS A N 1
ATOM 1548 C CA . LYS A 1 184 ? 17.450 17.278 -11.131 1.00 48.97 184 LYS A CA 1
ATOM 1549 C C . LYS A 1 184 ? 16.425 17.865 -10.138 1.00 48.97 184 LYS A C 1
ATOM 1551 O O . LYS A 1 184 ? 16.679 18.934 -9.600 1.00 48.97 184 LYS A O 1
ATOM 1556 N N . SER A 1 185 ? 15.291 17.203 -9.875 1.00 48.22 185 SER A N 1
ATOM 1557 C CA . SER A 1 185 ? 14.241 17.702 -8.959 1.00 48.22 185 SER A CA 1
ATOM 1558 C C . SER A 1 185 ? 13.712 16.653 -7.957 1.00 48.22 185 SER A C 1
ATOM 1560 O O . SER A 1 185 ? 12.513 16.641 -7.671 1.00 48.22 185 SER A O 1
ATOM 1562 N N . ASN A 1 186 ? 14.542 15.723 -7.474 1.00 48.94 186 ASN A N 1
ATOM 1563 C CA . ASN A 1 186 ? 14.063 14.605 -6.648 1.00 48.94 186 ASN A CA 1
ATOM 1564 C C . ASN A 1 186 ? 14.605 14.616 -5.218 1.00 48.94 186 ASN A C 1
ATOM 1566 O O . ASN A 1 186 ? 15.800 14.454 -5.003 1.00 48.94 186 ASN A O 1
ATOM 1570 N N . ALA A 1 187 ? 13.694 14.716 -4.246 1.00 44.03 187 ALA A N 1
ATOM 1571 C CA . ALA A 1 187 ? 13.992 14.660 -2.814 1.00 44.03 187 ALA A CA 1
ATOM 1572 C C . ALA A 1 187 ? 14.516 13.284 -2.339 1.00 44.03 187 ALA A C 1
ATOM 1574 O O . ALA A 1 187 ? 15.161 13.200 -1.302 1.00 44.03 187 ALA A O 1
ATOM 1575 N N . ALA A 1 188 ? 14.286 12.213 -3.104 1.00 45.06 188 ALA A N 1
ATOM 1576 C CA . ALA A 1 188 ? 14.620 10.837 -2.721 1.00 45.06 188 ALA A CA 1
ATOM 1577 C C . ALA A 1 188 ? 15.961 10.303 -3.275 1.00 45.06 188 ALA A C 1
ATOM 1579 O O . ALA A 1 188 ? 16.392 9.215 -2.893 1.00 45.06 188 ALA A O 1
ATOM 1580 N N . ASP A 1 189 ? 16.676 11.082 -4.099 1.00 48.47 189 ASP A N 1
ATOM 1581 C CA . ASP A 1 189 ? 18.021 10.723 -4.594 1.00 48.47 189 ASP A CA 1
ATOM 1582 C C . ASP A 1 189 ? 19.037 10.577 -3.440 1.00 48.47 189 ASP A C 1
ATOM 1584 O O . ASP A 1 189 ? 19.965 9.774 -3.513 1.00 48.47 189 ASP A O 1
ATOM 1588 N N . TYR A 1 190 ? 18.815 11.287 -2.329 1.00 47.75 190 TYR A N 1
ATOM 1589 C CA . TYR A 1 190 ? 19.639 11.184 -1.125 1.00 47.75 190 TYR A CA 1
ATOM 1590 C C . TYR A 1 190 ? 19.531 9.806 -0.443 1.00 47.75 190 TYR A C 1
ATOM 1592 O O . TYR A 1 190 ? 20.550 9.220 -0.082 1.00 47.75 190 TYR A O 1
ATOM 1600 N N . MET A 1 191 ? 18.318 9.253 -0.315 1.00 42.62 191 MET A N 1
ATOM 1601 C CA . MET A 1 191 ? 18.078 7.977 0.382 1.00 42.62 191 MET A CA 1
ATOM 1602 C C . MET A 1 191 ? 18.550 6.757 -0.426 1.00 42.62 191 MET A C 1
ATOM 1604 O O . MET A 1 191 ? 19.011 5.784 0.162 1.00 42.62 191 MET A O 1
ATOM 1608 N N . SER A 1 192 ? 18.502 6.817 -1.765 1.00 52.97 192 SER A N 1
ATOM 1609 C CA . SER A 1 192 ? 19.025 5.749 -2.643 1.00 52.97 192 SER A CA 1
ATOM 1610 C C . SER A 1 192 ? 20.564 5.679 -2.620 1.00 52.97 192 SER A C 1
ATOM 1612 O O . SER A 1 192 ? 21.152 4.598 -2.670 1.00 52.97 192 SER A O 1
ATOM 1614 N N . ARG A 1 193 ? 21.245 6.828 -2.473 1.00 44.34 193 ARG A N 1
ATOM 1615 C CA . ARG A 1 193 ? 22.720 6.916 -2.469 1.00 44.34 193 ARG A CA 1
ATOM 1616 C C . ARG A 1 193 ? 23.370 6.622 -1.117 1.00 44.34 193 ARG A C 1
ATOM 1618 O O . ARG A 1 193 ? 24.562 6.318 -1.083 1.00 44.34 193 ARG A O 1
ATOM 1625 N N . HIS A 1 194 ? 22.611 6.701 -0.027 1.00 45.38 194 HIS A N 1
ATOM 1626 C CA . HIS A 1 194 ? 23.087 6.455 1.335 1.00 45.38 194 HIS A CA 1
ATOM 1627 C C . HIS A 1 194 ? 22.223 5.399 2.045 1.00 45.38 194 HIS A C 1
ATOM 1629 O O . HIS A 1 194 ? 21.504 5.732 2.989 1.00 45.38 194 HIS A O 1
ATOM 1635 N N . PRO A 1 195 ? 22.275 4.122 1.615 1.00 44.88 195 PRO A N 1
ATOM 1636 C CA . PRO A 1 195 ? 21.567 3.049 2.304 1.00 44.88 195 PRO A CA 1
ATOM 1637 C C . PRO A 1 195 ? 22.102 2.912 3.734 1.00 44.88 195 PRO A C 1
ATOM 1639 O O . PRO A 1 195 ? 23.307 2.774 3.952 1.00 44.88 195 PRO A O 1
ATOM 1642 N N . ASN A 1 196 ? 21.207 2.962 4.721 1.00 39.72 196 ASN A N 1
ATOM 1643 C CA . ASN A 1 196 ? 21.572 2.808 6.124 1.00 39.72 196 ASN A CA 1
ATOM 1644 C C . ASN A 1 196 ? 21.953 1.339 6.374 1.00 39.72 196 ASN A C 1
ATOM 1646 O O . ASN A 1 196 ? 21.100 0.456 6.430 1.00 39.72 196 ASN A O 1
ATOM 1650 N N . ILE A 1 197 ? 23.251 1.066 6.523 1.00 40.31 197 ILE A N 1
ATOM 1651 C CA . ILE A 1 197 ? 23.826 -0.293 6.626 1.00 40.31 197 ILE A CA 1
ATOM 1652 C C . ILE A 1 197 ? 23.316 -1.048 7.883 1.00 40.31 197 ILE A C 1
ATOM 1654 O O . ILE A 1 197 ? 23.456 -2.263 7.991 1.00 40.31 197 ILE A O 1
ATOM 1658 N N . ASN A 1 198 ? 22.643 -0.353 8.807 1.00 38.06 198 ASN A N 1
ATOM 1659 C CA . ASN A 1 198 ? 22.106 -0.903 10.055 1.00 38.06 198 ASN A CA 1
ATOM 1660 C C . ASN A 1 198 ? 20.661 -1.446 9.967 1.00 38.06 198 ASN A C 1
ATOM 1662 O O . ASN A 1 198 ? 20.147 -1.942 10.969 1.00 38.06 198 ASN A O 1
ATOM 1666 N N . GLU A 1 199 ? 19.992 -1.399 8.808 1.00 41.84 199 GLU A N 1
ATOM 1667 C CA . GLU A 1 199 ? 18.606 -1.897 8.665 1.00 41.84 199 GLU A CA 1
ATOM 1668 C C . GLU A 1 199 ? 18.474 -3.426 8.587 1.00 41.84 199 GLU A C 1
ATOM 1670 O O . GLU A 1 199 ? 17.363 -3.947 8.640 1.00 41.84 199 GLU A O 1
ATOM 1675 N N . ALA A 1 200 ? 19.579 -4.178 8.559 1.00 40.19 200 ALA A N 1
ATOM 1676 C CA . ALA A 1 200 ? 19.522 -5.641 8.613 1.00 40.19 200 ALA A CA 1
ATOM 1677 C C . ALA A 1 200 ? 18.929 -6.195 9.932 1.00 40.19 200 ALA A C 1
ATOM 1679 O O . ALA A 1 200 ? 18.640 -7.384 9.995 1.00 40.19 200 ALA A O 1
ATOM 1680 N N . ASN A 1 201 ? 18.727 -5.359 10.966 1.00 32.78 201 ASN A N 1
ATOM 1681 C CA . ASN A 1 201 ? 18.280 -5.785 12.301 1.00 32.78 201 ASN A CA 1
ATOM 1682 C C . ASN A 1 201 ? 17.166 -4.926 12.944 1.00 32.78 201 ASN A C 1
ATOM 1684 O O . ASN A 1 201 ? 17.054 -4.911 14.169 1.00 32.78 201 ASN A O 1
ATOM 1688 N N . ARG A 1 202 ? 16.311 -4.229 12.183 1.00 31.69 202 ARG A N 1
ATOM 1689 C CA . ARG A 1 202 ? 15.129 -3.558 12.767 1.00 31.69 202 ARG A CA 1
ATOM 1690 C C . ARG A 1 202 ? 13.817 -4.141 12.254 1.00 31.69 202 ARG A C 1
ATOM 1692 O O . ARG A 1 202 ? 13.252 -3.702 11.261 1.00 31.69 202 ARG A O 1
ATOM 1699 N N . THR A 1 203 ? 13.322 -5.130 12.991 1.00 40.12 203 THR A N 1
ATOM 1700 C CA . THR A 1 203 ? 11.891 -5.230 13.277 1.00 40.12 203 THR A CA 1
ATOM 1701 C C . THR A 1 203 ? 11.436 -3.957 13.995 1.00 40.12 203 THR A C 1
ATOM 1703 O O . THR A 1 203 ? 12.072 -3.539 14.961 1.00 40.12 203 THR A O 1
ATOM 1706 N N . ASP A 1 204 ? 10.298 -3.444 13.536 1.00 34.50 204 ASP A N 1
ATOM 1707 C CA . ASP A 1 204 ? 9.329 -2.607 14.251 1.00 34.50 204 ASP A CA 1
ATOM 1708 C C . ASP A 1 204 ? 9.366 -1.071 14.112 1.00 34.50 204 ASP A C 1
ATOM 1710 O O . ASP A 1 204 ? 10.409 -0.419 14.155 1.00 34.50 204 ASP A O 1
ATOM 1714 N N . HIS A 1 205 ? 8.130 -0.567 14.018 1.00 33.25 205 HIS A N 1
ATOM 1715 C CA . HIS A 1 205 ? 7.589 0.793 14.072 1.00 33.25 205 HIS A CA 1
ATOM 1716 C C . HIS A 1 205 ? 7.871 1.735 12.889 1.00 33.25 205 HIS A C 1
ATOM 1718 O O . HIS A 1 205 ? 8.987 2.178 12.652 1.00 33.25 205 HIS A O 1
ATOM 1724 N N . SER A 1 206 ? 6.896 1.991 12.005 1.00 40.16 206 SER A N 1
ATOM 1725 C CA . SER A 1 206 ? 5.672 2.791 12.221 1.00 40.16 206 SER A CA 1
ATOM 1726 C C . SER A 1 206 ? 5.981 4.245 12.570 1.00 40.16 206 SER A C 1
ATOM 1728 O O . SER A 1 206 ? 5.924 4.623 13.731 1.00 40.16 206 SER A O 1
ATOM 1730 N N . GLU A 1 207 ? 6.250 5.069 11.557 1.00 33.03 207 GLU A N 1
ATOM 1731 C CA . GLU A 1 207 ? 5.992 6.504 11.650 1.00 33.03 207 GLU A CA 1
ATOM 1732 C C . GLU A 1 207 ? 5.863 7.136 10.251 1.00 33.03 207 GLU A C 1
ATOM 1734 O O . GLU A 1 207 ? 6.762 7.068 9.417 1.00 33.03 207 GLU A O 1
ATOM 1739 N N . VAL A 1 208 ? 4.705 7.774 10.050 1.00 34.00 208 VAL A N 1
ATOM 1740 C CA . VAL A 1 208 ? 4.351 8.750 9.004 1.00 34.00 208 VAL A CA 1
ATOM 1741 C C . VAL A 1 208 ? 4.074 8.214 7.585 1.00 34.00 208 VAL A C 1
ATOM 1743 O O . VAL A 1 208 ? 4.840 8.422 6.650 1.00 34.00 208 VAL A O 1
ATOM 1746 N N . ALA A 1 209 ? 2.881 7.641 7.387 1.00 28.08 209 ALA A N 1
ATOM 1747 C CA . ALA A 1 209 ? 2.208 7.620 6.080 1.00 28.08 209 ALA A CA 1
ATOM 1748 C C . ALA A 1 209 ? 0.916 8.440 6.181 1.00 28.08 209 ALA A C 1
ATOM 1750 O O . ALA A 1 209 ? -0.197 7.932 6.335 1.00 28.08 209 ALA A O 1
ATOM 1751 N N . GLU A 1 210 ? 1.100 9.754 6.188 1.00 29.75 210 GLU A N 1
ATOM 1752 C CA . GLU A 1 210 ? 0.015 10.706 6.086 1.00 29.75 210 GLU A CA 1
ATOM 1753 C C . GLU A 1 210 ? -0.249 11.032 4.603 1.00 29.75 210 GLU A C 1
ATOM 1755 O O . GLU A 1 210 ? 0.617 11.591 3.943 1.00 29.75 210 GLU A O 1
ATOM 1760 N N . GLU A 1 211 ? -1.476 10.762 4.139 1.00 34.53 211 GLU A N 1
ATOM 1761 C CA . GLU A 1 211 ? -2.096 11.245 2.884 1.00 34.53 211 GLU A CA 1
ATOM 1762 C C . GLU A 1 211 ? -1.809 10.488 1.555 1.00 34.53 211 GLU A C 1
ATOM 1764 O O . GLU A 1 211 ? -0.702 10.095 1.247 1.00 34.53 211 GLU A O 1
ATOM 1769 N N . PHE A 1 212 ? -2.903 10.265 0.807 1.00 29.44 212 PHE A N 1
ATOM 1770 C CA . PHE A 1 212 ? -3.207 9.773 -0.563 1.00 29.44 212 PHE A CA 1
ATOM 1771 C C . PHE A 1 212 ? -2.106 9.491 -1.620 1.00 29.44 212 PHE A C 1
ATOM 1773 O O . PHE A 1 212 ? -1.659 10.408 -2.302 1.00 29.44 212 PHE A O 1
ATOM 1780 N N . VAL A 1 213 ? -1.828 8.215 -1.947 1.00 31.92 213 VAL A N 1
ATOM 1781 C CA . VAL A 1 213 ? -0.857 7.816 -2.999 1.00 31.92 213 VAL A CA 1
ATOM 1782 C C . VAL A 1 213 ? -1.318 8.102 -4.439 1.00 31.92 213 VAL A C 1
ATOM 1784 O O . VAL A 1 213 ? -2.102 7.341 -4.991 1.00 31.92 213 VAL A O 1
ATOM 1787 N N . ASN A 1 214 ? -0.744 9.127 -5.088 1.00 27.92 214 ASN A N 1
ATOM 1788 C CA . ASN A 1 214 ? -0.914 9.380 -6.538 1.00 27.92 214 ASN A CA 1
ATOM 1789 C C . ASN A 1 214 ? 0.263 8.962 -7.423 1.00 27.92 214 ASN A C 1
ATOM 1791 O O . ASN A 1 214 ? 0.108 8.852 -8.639 1.00 27.92 214 ASN A O 1
ATOM 1795 N N . TYR A 1 215 ? 1.437 8.744 -6.836 1.00 31.22 215 TYR A N 1
ATOM 1796 C CA . TYR A 1 215 ? 2.646 8.337 -7.545 1.00 31.22 215 TYR A CA 1
ATOM 1797 C C . TYR A 1 215 ? 3.515 7.513 -6.605 1.00 31.22 215 TYR A C 1
ATOM 1799 O O . TYR A 1 215 ? 3.658 7.859 -5.430 1.00 31.22 215 TYR A O 1
ATOM 1807 N N . ILE A 1 216 ? 4.127 6.462 -7.142 1.00 37.75 216 ILE A N 1
ATOM 1808 C CA . ILE A 1 216 ? 5.234 5.775 -6.482 1.00 37.75 216 ILE A CA 1
ATOM 1809 C C . ILE A 1 216 ? 6.509 6.226 -7.165 1.00 37.75 216 ILE A C 1
ATOM 1811 O O . ILE A 1 216 ? 6.663 6.102 -8.384 1.00 37.75 216 ILE A O 1
ATOM 1815 N N . TYR A 1 217 ? 7.405 6.765 -6.349 1.00 34.78 217 TYR A N 1
ATOM 1816 C CA . TYR A 1 217 ? 8.770 7.048 -6.740 1.00 34.78 217 TYR A CA 1
ATOM 1817 C C . TYR A 1 217 ? 9.614 5.825 -6.423 1.00 34.78 217 TYR A C 1
ATOM 1819 O O . TYR A 1 217 ? 9.608 5.340 -5.293 1.00 34.78 217 TYR A O 1
ATOM 1827 N N . ILE A 1 218 ? 10.305 5.321 -7.436 1.00 35.25 218 ILE A N 1
ATOM 1828 C CA . ILE A 1 218 ? 11.153 4.141 -7.331 1.00 35.25 218 ILE A CA 1
ATOM 1829 C C . ILE A 1 218 ? 12.537 4.554 -7.815 1.00 35.25 218 ILE A C 1
ATOM 1831 O O . ILE A 1 218 ? 12.670 5.031 -8.948 1.00 35.25 218 ILE A O 1
ATOM 1835 N N . TYR A 1 219 ? 13.522 4.402 -6.932 1.00 41.53 219 TYR A N 1
ATOM 1836 C CA . TYR A 1 219 ? 14.954 4.598 -7.172 1.00 41.53 219 TYR A CA 1
ATOM 1837 C C . TYR A 1 219 ? 15.729 3.367 -6.717 1.00 41.53 219 TYR A C 1
ATOM 1839 O O . TYR A 1 219 ? 15.131 2.526 -6.007 1.00 41.53 219 TYR A O 1
#

Mean predicted aligned error: 16.16 Å

Secondary structure (DSSP, 8-state):
--HHHHHHHHHHHHHHHHSTT-PPP-SHHHHHHHHHHHHTTGGGSTTHHHHTHHHHHTTSTT------HHHHHHHHHHHHHHHH--TT----TTS----------PPPTTGGGS-HHHHHHHHHHHHHHHTHHHHTTSEEEEEES-HHHHHHHH-TT----HHHHHHHHHTTTSEEEEEE--GGG-TTHHHHHS--GGGGG---------S--SEEEE-

Nearest PDB structures (foldseek):
  8r0s-assembly1_A  TM=4.466E-01  e=8.774E-07  Cauliflower mosaic virus
  8wut-assembly1_E  TM=3.777E-01  e=4.313E-06  Moloney murine leukemia virus
  8ygj-assembly1_E  TM=3.843E-01  e=1.101E-04  Moloney murine leukemia virus